Protein AF-A0A351Y397-F1 (afdb_monomer_lite)

Foldseek 3Di:
DKKWWWWWADDPPDIDTDTKIKDDPDPVVVVVVCVVLVTGTPDIGDDPDDLVVADFKWWWFDDPNDTMIMGDNDPDQLVVLLSVVLSPTHTPFMATPVDGDDPVVRVVSNVVSVVSSVVVVVVVVVVVVVVVVVVVVVVLVVLLVLLLVLLVVLVVLLVVLLVLLVPQDDPVLNVVLVVLNVVLVVCNPDSDLVSNLVSLVVNLVSSLVSLVSSLVVVDDQCQAPDPLFSHHPSLVVNVVVLLVSLVSNVSSVHDDDPVSVCCNVVNPVVSVVVRCCRSVVVVVVPDD

Sequence (288 aa):
MTFSVNGIKQEKNEKYAVDMLIGTDDQLLARKILEEKNIMILSLKEFSADKKTFGDIHFTITTNFQEIDIVTKYKDIQEACNFFMVLGFDIVTINSYTKPLSAKEIAAILTNAKAYVATKKTEVRKAIQEEENEERKVYQDVHLESAKKIIVRVFEKIEEVTKRSVGTVSLQDTKKLKSLSEELKKERMGTNFEKIRDTIQEIFKMIEKMNDDYYASIQNPDDTILPDSLVTKVDVDKELERLENIRILKSLGAKISIKNQDYAILGTPAIFWKFLQKDFLSKFIDLP

pLDDT: mean 83.41, std 7.92, range [47.03, 93.12]

Structure (mmCIF, N/CA/C/O backbone):
data_AF-A0A351Y397-F1
#
_entry.id   AF-A0A351Y397-F1
#
loop_
_atom_site.group_PDB
_atom_site.id
_atom_site.type_symbol
_atom_site.label_atom_id
_atom_site.label_alt_id
_atom_site.label_comp_id
_atom_site.label_asym_id
_atom_site.label_entity_id
_atom_site.label_seq_id
_atom_site.pdbx_PDB_ins_code
_atom_site.Cartn_x
_atom_site.Cartn_y
_atom_site.Cartn_z
_atom_site.occupancy
_atom_site.B_iso_or_equiv
_atom_site.auth_seq_id
_atom_site.auth_comp_id
_atom_site.auth_asym_id
_atom_site.auth_atom_id
_atom_site.pdbx_PDB_model_num
ATOM 1 N N . MET A 1 1 ? -33.426 -15.514 35.125 1.00 83.62 1 MET A N 1
ATOM 2 C CA . MET A 1 1 ? -32.259 -16.161 35.776 1.00 83.62 1 MET A CA 1
ATOM 3 C C . MET A 1 1 ? -31.130 -15.141 35.909 1.00 83.62 1 MET A C 1
ATOM 5 O O . MET A 1 1 ? -31.256 -14.036 35.389 1.00 83.62 1 MET A O 1
ATOM 9 N N . THR A 1 2 ? -30.052 -15.457 36.629 1.00 87.19 2 THR A N 1
ATOM 10 C CA . THR A 1 2 ? -28.883 -14.566 36.727 1.00 87.19 2 THR A CA 1
ATOM 11 C C . THR A 1 2 ? -27.630 -15.351 36.384 1.00 87.19 2 THR A C 1
ATOM 13 O O . THR A 1 2 ? -27.447 -16.458 36.884 1.00 87.19 2 THR A O 1
ATOM 16 N N . PHE A 1 3 ? -26.760 -14.787 35.551 1.00 88.81 3 PHE A N 1
ATOM 17 C CA . PHE A 1 3 ? -25.519 -15.437 35.138 1.00 88.81 3 PHE A CA 1
ATOM 18 C C . PHE A 1 3 ? -24.312 -14.603 35.551 1.00 88.81 3 PHE A C 1
ATOM 20 O O . PHE A 1 3 ? -24.270 -13.404 35.295 1.00 88.81 3 PHE A O 1
ATOM 27 N N . SER A 1 4 ? -23.319 -15.243 36.163 1.00 90.19 4 SER A N 1
ATOM 28 C CA . SER A 1 4 ? -22.002 -14.661 36.398 1.00 90.19 4 SER A CA 1
ATOM 29 C C . SER A 1 4 ? -21.157 -14.765 35.138 1.00 90.19 4 SER A C 1
ATOM 31 O O . SER A 1 4 ? -20.921 -15.859 34.613 1.00 90.19 4 SER A O 1
ATOM 33 N N . VAL A 1 5 ? -20.715 -13.602 34.672 1.00 89.50 5 VAL A N 1
ATOM 34 C CA . VAL A 1 5 ? -19.906 -13.394 33.480 1.00 89.50 5 VAL A CA 1
ATOM 35 C C . VAL A 1 5 ? -18.497 -13.022 33.913 1.00 89.50 5 VAL A C 1
ATOM 37 O O . VAL A 1 5 ? -18.305 -12.015 34.586 1.00 89.50 5 VAL A O 1
ATOM 40 N N . ASN A 1 6 ? -17.518 -13.796 33.455 1.00 88.62 6 ASN A N 1
ATOM 41 C CA . ASN A 1 6 ? -16.127 -13.364 33.390 1.00 88.62 6 ASN A CA 1
ATOM 42 C C . ASN A 1 6 ? -15.709 -13.320 31.924 1.00 88.62 6 ASN A C 1
ATOM 44 O O . ASN A 1 6 ? -15.842 -14.317 31.208 1.00 88.62 6 ASN A O 1
ATOM 48 N N . GLY A 1 7 ? -15.202 -12.180 31.475 1.00 87.88 7 GLY A N 1
ATOM 49 C CA . GLY A 1 7 ? -14.808 -11.969 30.091 1.00 87.88 7 GLY A CA 1
ATOM 50 C C . GLY A 1 7 ? -13.679 -10.965 29.944 1.00 87.88 7 GLY A C 1
ATOM 51 O O . GLY A 1 7 ? -13.269 -10.306 30.898 1.00 87.88 7 GLY A O 1
ATOM 52 N N . ILE A 1 8 ? -13.161 -10.861 28.728 1.00 87.62 8 ILE A N 1
ATOM 53 C CA . ILE A 1 8 ? -12.145 -9.876 28.366 1.00 87.62 8 ILE A CA 1
ATOM 54 C C . ILE A 1 8 ? -12.590 -9.187 27.085 1.00 87.62 8 ILE A C 1
ATOM 56 O O . ILE A 1 8 ? -12.930 -9.845 26.102 1.00 87.62 8 ILE A O 1
ATOM 60 N N . LYS A 1 9 ? -12.546 -7.857 27.081 1.00 85.81 9 LYS A N 1
ATOM 61 C CA . LYS A 1 9 ? -12.604 -7.066 25.853 1.00 85.81 9 LYS A CA 1
ATOM 62 C C . LYS A 1 9 ? -11.209 -6.537 25.562 1.00 85.81 9 LYS A C 1
ATOM 64 O O . LYS A 1 9 ? -10.603 -5.893 26.417 1.00 85.81 9 LYS A O 1
ATOM 69 N N . GLN A 1 10 ? -10.693 -6.822 24.373 1.00 80.06 10 GLN A N 1
ATOM 70 C CA . GLN A 1 10 ? -9.421 -6.275 23.917 1.00 80.06 10 GLN A CA 1
ATOM 71 C C . GLN A 1 10 ? -9.686 -5.254 22.816 1.00 80.06 10 GLN A C 1
ATOM 73 O O . GLN A 1 10 ? -10.238 -5.592 21.772 1.00 80.06 10 GLN A O 1
ATOM 78 N N . GLU A 1 11 ? -9.266 -4.013 23.044 1.00 71.81 11 GLU A N 1
ATOM 79 C CA . GLU A 1 11 ? -9.248 -2.971 22.020 1.00 71.81 11 GLU A CA 1
ATOM 80 C C . GLU A 1 11 ? -7.798 -2.533 21.805 1.00 71.81 11 GLU A C 1
ATOM 82 O O . GLU A 1 11 ? -7.221 -1.834 22.636 1.00 71.81 11 GLU A O 1
ATOM 87 N N . LYS A 1 12 ? -7.200 -2.990 20.694 1.00 67.50 12 LYS A N 1
ATOM 88 C CA . LYS A 1 12 ? -5.783 -2.796 20.328 1.00 67.50 12 LYS A CA 1
ATOM 89 C C . LYS A 1 12 ? -4.816 -3.081 21.497 1.00 67.50 12 LYS A C 1
ATOM 91 O O . LYS A 1 12 ? -4.470 -4.244 21.718 1.00 67.50 12 LYS A O 1
ATOM 96 N N . ASN A 1 13 ? -4.431 -2.038 22.242 1.00 62.88 13 ASN A N 1
ATOM 97 C CA . ASN A 1 13 ? -3.429 -2.062 23.314 1.00 62.88 13 ASN A CA 1
ATOM 98 C C . ASN A 1 13 ? -4.017 -2.092 24.733 1.00 62.88 13 ASN A C 1
ATOM 100 O O . ASN A 1 13 ? -3.274 -2.294 25.692 1.00 62.88 13 ASN A O 1
ATOM 104 N N . GLU A 1 14 ? -5.331 -1.928 24.892 1.00 72.94 14 GLU A N 1
ATOM 105 C CA . GLU A 1 14 ? -5.986 -1.979 26.198 1.00 72.94 14 GLU A CA 1
ATOM 106 C C . GLU A 1 14 ? -6.792 -3.269 26.362 1.00 72.94 14 GLU A C 1
ATOM 108 O O . GLU A 1 14 ? -7.519 -3.716 25.467 1.00 72.94 14 GLU A O 1
ATOM 113 N N . LYS A 1 15 ? -6.645 -3.882 27.539 1.00 81.94 15 LYS A N 1
ATOM 114 C CA . LYS A 1 15 ? -7.385 -5.074 27.947 1.00 81.94 15 LYS A CA 1
ATOM 115 C C . LYS A 1 15 ? -8.313 -4.703 29.089 1.00 81.94 15 LYS A C 1
ATOM 117 O O . LYS A 1 15 ? -7.858 -4.303 30.157 1.00 81.94 15 LYS A O 1
ATOM 122 N N . TYR A 1 16 ? -9.604 -4.887 28.865 1.00 84.06 16 TYR A N 1
ATOM 123 C CA . TYR A 1 16 ? -10.640 -4.662 29.856 1.00 84.06 16 TYR A CA 1
ATOM 124 C C . TYR A 1 16 ? -11.117 -6.010 30.389 1.00 84.06 16 TYR A C 1
ATOM 126 O O . TYR A 1 16 ? -11.688 -6.811 29.647 1.00 84.06 16 TYR A O 1
ATOM 134 N N . ALA A 1 17 ? -10.872 -6.267 31.672 1.00 86.31 17 ALA A N 1
ATOM 135 C CA . ALA A 1 17 ? -11.418 -7.429 32.360 1.00 86.31 17 ALA A CA 1
ATOM 136 C C . ALA A 1 17 ? -12.861 -7.134 32.782 1.00 86.31 17 ALA A C 1
ATOM 138 O O . ALA A 1 17 ? -13.117 -6.156 33.479 1.00 86.31 17 ALA A O 1
ATOM 139 N N . VAL A 1 18 ? -13.797 -7.972 32.351 1.00 87.75 18 VAL A N 1
ATOM 140 C CA . VAL A 1 18 ? -15.227 -7.839 32.633 1.00 87.75 18 VAL A CA 1
ATOM 141 C C . VAL A 1 18 ? -15.616 -8.902 33.653 1.00 87.75 18 VAL A C 1
ATOM 143 O O . VAL A 1 18 ? -15.539 -10.089 33.348 1.00 87.75 18 VAL A O 1
ATOM 146 N N . ASP A 1 19 ? -16.050 -8.479 34.839 1.00 89.19 19 ASP A N 1
ATOM 147 C CA . ASP A 1 19 ? -16.615 -9.352 35.876 1.00 89.19 19 ASP A CA 1
ATOM 148 C C . ASP A 1 19 ? -17.943 -8.750 36.361 1.00 89.19 19 ASP A C 1
ATOM 150 O O . ASP A 1 19 ? -17.978 -7.673 36.969 1.00 89.19 19 ASP A O 1
ATOM 154 N N . MET A 1 20 ? -19.054 -9.402 36.011 1.00 91.19 20 MET A N 1
ATOM 155 C CA . MET A 1 20 ? -20.405 -8.900 36.276 1.00 91.19 20 MET A CA 1
ATOM 156 C C . MET A 1 20 ? -21.445 -10.021 36.368 1.00 91.19 20 MET A C 1
ATOM 158 O O . MET A 1 20 ? -21.225 -11.135 35.893 1.00 91.19 20 MET A O 1
ATOM 162 N N . LEU A 1 21 ? -22.606 -9.716 36.943 1.00 90.62 21 LEU A N 1
ATOM 163 C CA . LEU A 1 21 ? -23.810 -10.530 36.803 1.00 90.62 21 LEU A CA 1
ATOM 164 C C . LEU A 1 21 ? -24.722 -9.929 35.747 1.00 90.62 21 LEU A C 1
ATOM 166 O O . LEU A 1 21 ? -24.936 -8.726 35.765 1.00 90.62 21 LEU A O 1
ATOM 170 N N . ILE A 1 22 ? -25.324 -10.763 34.906 1.00 89.81 22 ILE A N 1
ATOM 171 C CA . ILE A 1 22 ? -26.350 -10.350 33.947 1.00 89.81 22 ILE A CA 1
ATOM 172 C C . ILE A 1 22 ? -27.661 -11.091 34.234 1.00 89.81 22 ILE A C 1
ATOM 174 O O . ILE A 1 22 ? -27.699 -12.324 34.308 1.00 89.81 22 ILE A O 1
ATOM 178 N N . GLY A 1 23 ? -28.736 -10.339 34.451 1.00 87.88 23 GLY A N 1
ATOM 179 C CA . GLY A 1 23 ? -30.077 -10.865 34.689 1.00 87.88 23 GLY A CA 1
ATOM 180 C C . GLY A 1 23 ? -30.820 -11.071 33.375 1.00 87.88 23 GLY A C 1
ATOM 181 O O . GLY A 1 23 ? -31.294 -10.105 32.794 1.00 87.88 23 GLY A O 1
ATOM 182 N N . THR A 1 24 ? -30.935 -12.316 32.912 1.00 85.12 24 THR A N 1
ATOM 183 C CA . THR A 1 24 ? -31.623 -12.655 31.651 1.00 85.12 24 THR A CA 1
ATOM 184 C C . THR A 1 24 ? -32.454 -13.922 31.800 1.00 85.12 24 THR A C 1
ATOM 186 O O . THR A 1 24 ? -32.244 -14.711 32.728 1.00 85.12 24 THR A O 1
ATOM 189 N N . ASP A 1 25 ? -33.395 -14.130 30.885 1.00 80.81 25 ASP A N 1
ATOM 190 C CA . 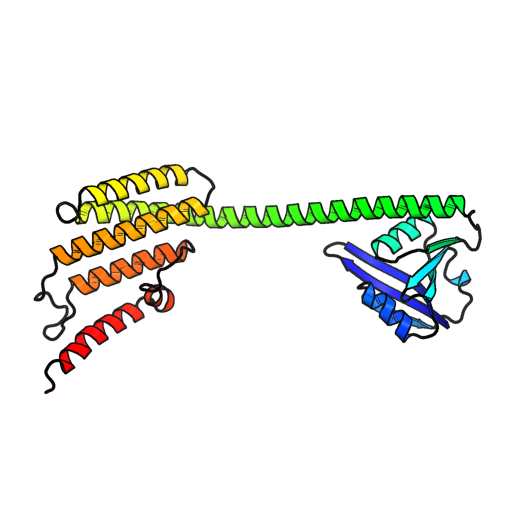ASP A 1 25 ? -34.258 -15.314 30.889 1.00 80.81 25 ASP A CA 1
ATOM 191 C C . ASP A 1 25 ? -33.527 -16.582 30.425 1.00 80.81 25 ASP A C 1
ATOM 193 O O . ASP A 1 25 ? -33.871 -17.673 30.870 1.00 80.81 25 ASP A O 1
ATOM 197 N N . ASP A 1 26 ? -32.488 -16.437 29.595 1.00 84.50 26 ASP A N 1
ATOM 198 C CA . ASP A 1 26 ? -31.732 -17.543 29.002 1.00 84.50 26 ASP A CA 1
ATOM 199 C C . ASP A 1 26 ? -30.236 -17.197 28.872 1.00 84.50 26 ASP A C 1
ATOM 201 O O . ASP A 1 26 ? -29.848 -16.082 28.511 1.00 84.50 26 ASP A O 1
ATOM 205 N N . GLN A 1 27 ? -29.386 -18.199 29.095 1.00 86.25 27 GLN A N 1
ATOM 206 C CA . GLN A 1 27 ? -27.947 -18.147 28.876 1.00 86.25 27 GLN A CA 1
ATOM 207 C C . GLN A 1 27 ? -27.587 -17.733 27.439 1.00 86.25 27 GLN A C 1
ATOM 209 O O . GLN A 1 27 ? -26.580 -17.048 27.234 1.00 86.25 27 GLN A O 1
ATOM 214 N N . LEU A 1 28 ? -28.384 -18.125 26.438 1.00 86.38 28 LEU A N 1
ATOM 215 C CA . LEU A 1 28 ? -28.159 -17.727 25.042 1.00 86.38 28 LEU A CA 1
ATOM 216 C C . LEU A 1 28 ? -28.279 -16.211 24.846 1.00 86.38 28 LEU A C 1
ATOM 218 O O . LEU A 1 28 ? -27.468 -15.620 24.130 1.00 86.38 28 LEU A O 1
ATOM 222 N N . LEU A 1 29 ? -29.235 -15.568 25.522 1.00 85.62 29 LEU A N 1
ATOM 223 C CA . LEU A 1 29 ? -29.403 -14.116 25.463 1.00 85.62 29 LEU A CA 1
ATOM 224 C C . LEU A 1 29 ? -28.192 -13.409 26.083 1.00 85.62 29 LEU A C 1
ATOM 226 O O . LEU A 1 29 ? -27.644 -12.485 25.483 1.00 85.62 29 LEU A O 1
ATOM 230 N N . ALA A 1 30 ? -27.724 -13.894 27.238 1.00 85.69 30 ALA A N 1
ATOM 231 C CA . ALA A 1 30 ? -26.523 -13.376 27.885 1.00 85.69 30 ALA A CA 1
ATOM 232 C C . ALA A 1 30 ? -25.287 -13.463 26.972 1.00 85.69 30 ALA A C 1
ATOM 234 O O . ALA A 1 30 ? -24.521 -12.505 26.890 1.00 85.69 30 ALA A O 1
ATOM 235 N N . ARG A 1 31 ? -25.109 -14.575 26.243 1.00 87.38 31 ARG A N 1
ATOM 236 C CA . ARG A 1 31 ? -24.012 -14.719 25.267 1.00 87.38 31 ARG A CA 1
ATOM 237 C C . ARG A 1 31 ? -24.122 -13.710 24.133 1.00 87.38 31 ARG A C 1
ATOM 239 O O . ARG A 1 31 ? -23.150 -13.014 23.857 1.00 87.38 31 ARG A O 1
ATOM 246 N N . LYS A 1 32 ? -25.309 -13.585 23.535 1.00 87.31 32 LYS A N 1
ATOM 247 C CA . LYS A 1 32 ? -25.547 -12.679 22.408 1.00 87.31 32 LYS A CA 1
ATOM 248 C C . LYS A 1 32 ? -25.222 -11.222 22.759 1.00 87.31 32 LYS A C 1
ATOM 250 O O . LYS A 1 32 ? -24.553 -10.549 21.986 1.00 87.31 32 LYS A O 1
ATOM 255 N N . ILE A 1 33 ? -25.622 -10.763 23.946 1.00 86.69 33 ILE A N 1
ATOM 256 C CA . ILE A 1 33 ? -25.334 -9.398 24.424 1.00 86.69 33 ILE A CA 1
ATOM 257 C C . ILE A 1 33 ? -23.826 -9.156 24.548 1.00 86.69 33 ILE A C 1
ATOM 259 O O . ILE A 1 33 ? -23.332 -8.094 24.180 1.00 86.69 33 ILE A O 1
ATOM 263 N N . LEU A 1 34 ? -23.078 -10.132 25.067 1.00 88.12 34 LEU A N 1
ATOM 264 C CA . LEU A 1 34 ? -21.627 -10.019 25.236 1.00 88.12 34 LEU A CA 1
ATOM 265 C C . LEU A 1 34 ? -20.898 -10.032 23.888 1.00 88.12 34 LEU A C 1
ATOM 267 O O . LEU A 1 34 ? -19.988 -9.230 23.674 1.00 88.12 34 LEU A O 1
ATOM 271 N N . GLU A 1 35 ? -21.331 -10.898 22.973 1.00 86.56 35 GLU A N 1
ATOM 272 C CA . GLU A 1 35 ? -20.795 -10.993 21.613 1.00 86.56 35 GLU A CA 1
ATOM 273 C C . GLU A 1 35 ? -21.050 -9.714 20.808 1.00 86.56 35 GLU A C 1
ATOM 275 O O . GLU A 1 35 ? -20.124 -9.200 20.185 1.00 86.56 35 GLU A O 1
ATOM 280 N N . GLU A 1 36 ? -22.250 -9.125 20.892 1.00 86.69 36 GLU A N 1
ATOM 281 C CA . GLU A 1 36 ? -22.578 -7.837 20.255 1.00 86.69 36 GLU A CA 1
ATOM 282 C C . GLU A 1 36 ? -21.654 -6.696 20.714 1.00 86.69 36 GLU A C 1
ATOM 284 O O . GLU A 1 36 ? -21.421 -5.736 19.977 1.00 86.69 36 GLU A O 1
ATOM 289 N N . LYS A 1 37 ? -21.098 -6.795 21.927 1.00 86.25 37 LYS A N 1
ATOM 290 C CA . LYS A 1 37 ? -20.145 -5.824 22.483 1.00 86.25 37 LYS A CA 1
ATOM 291 C C . LYS A 1 37 ? -18.680 -6.257 22.329 1.00 86.25 37 LYS A C 1
ATOM 293 O O . LYS A 1 37 ? -17.795 -5.608 22.891 1.00 86.25 37 LYS A O 1
ATOM 298 N N . ASN A 1 38 ? -18.408 -7.302 21.540 1.00 86.81 38 ASN A N 1
ATOM 299 C CA . ASN A 1 38 ? -17.082 -7.888 21.312 1.00 86.81 38 ASN A CA 1
ATOM 300 C C . ASN A 1 38 ? -16.365 -8.317 22.608 1.00 86.81 38 ASN A C 1
ATOM 302 O O . ASN A 1 38 ? -15.142 -8.211 22.717 1.00 86.81 38 ASN A O 1
ATOM 306 N N . ILE A 1 39 ? -17.112 -8.776 23.613 1.00 88.88 39 ILE A N 1
ATOM 307 C CA . ILE A 1 39 ? -16.550 -9.298 24.861 1.00 88.88 39 ILE A CA 1
ATOM 308 C C . ILE A 1 39 ? -16.318 -10.800 24.692 1.00 88.88 39 ILE A C 1
ATOM 310 O O . ILE A 1 39 ? -17.257 -11.571 24.504 1.00 88.88 39 ILE A O 1
ATOM 314 N N . MET A 1 40 ? -15.063 -11.233 24.806 1.00 86.75 40 MET A N 1
ATOM 315 C CA . MET A 1 40 ? -14.719 -12.651 24.814 1.00 86.75 40 MET A CA 1
ATOM 316 C C . MET A 1 40 ? -15.110 -13.264 26.160 1.00 86.75 40 MET A C 1
ATOM 318 O O . MET A 1 40 ? -14.613 -12.853 27.209 1.00 86.75 40 MET A O 1
ATOM 322 N N . ILE A 1 41 ? -15.995 -14.258 26.132 1.00 89.50 41 ILE A N 1
ATOM 323 C CA . ILE A 1 41 ? -16.510 -14.923 27.331 1.00 89.50 41 ILE A CA 1
ATOM 324 C C . ILE A 1 41 ? -15.505 -15.985 27.790 1.00 89.50 41 ILE A C 1
ATOM 326 O O . ILE A 1 41 ? -15.277 -16.966 27.088 1.00 89.50 41 ILE A O 1
ATOM 330 N N . LEU A 1 42 ? -14.937 -15.820 28.985 1.00 86.81 42 LEU A N 1
ATOM 331 C CA . LEU A 1 42 ? -14.073 -16.826 29.615 1.00 86.81 42 LEU A CA 1
ATOM 332 C C . LEU A 1 42 ? -14.882 -17.819 30.452 1.00 86.81 42 LEU A C 1
ATOM 334 O O . LEU A 1 42 ? -14.596 -19.013 30.472 1.00 86.81 42 LEU A O 1
ATOM 338 N N . SER A 1 43 ? -15.898 -17.327 31.159 1.00 89.56 43 SER A N 1
ATOM 339 C CA . SER A 1 43 ? -16.801 -18.151 31.959 1.00 89.56 43 SER A CA 1
ATOM 340 C C . SER A 1 43 ? -18.182 -17.515 32.012 1.00 89.56 43 SER A C 1
ATOM 342 O O . SER A 1 43 ? -18.311 -16.317 32.253 1.00 89.56 43 SER A O 1
ATOM 344 N N . LEU A 1 44 ? -19.209 -18.348 31.851 1.00 90.00 44 LEU A N 1
ATOM 345 C CA . LEU A 1 44 ? -20.612 -17.981 32.007 1.00 90.00 44 LEU A CA 1
ATOM 346 C C . LEU A 1 44 ? -21.299 -19.073 32.826 1.00 90.00 44 LEU A C 1
ATOM 348 O O . LEU A 1 44 ? -21.467 -20.189 32.333 1.00 90.00 44 LEU A O 1
ATOM 352 N N . LYS A 1 45 ? -21.638 -18.772 34.080 1.00 89.94 45 LYS A N 1
ATOM 353 C CA . LYS A 1 45 ? -22.227 -19.735 35.026 1.00 89.94 45 LYS A CA 1
ATOM 354 C C . LYS A 1 45 ? -23.498 -19.171 35.633 1.00 89.94 45 LYS A C 1
ATOM 356 O O . LYS A 1 45 ? -23.572 -17.972 35.878 1.00 89.94 45 LYS A O 1
ATOM 361 N N . GLU A 1 46 ? -24.476 -20.026 35.896 1.00 88.75 46 GLU A N 1
ATOM 362 C CA . GLU A 1 46 ? -25.666 -19.616 36.635 1.00 88.75 46 GLU A CA 1
ATOM 363 C C . GLU A 1 46 ? -25.288 -19.202 38.064 1.00 88.75 46 GLU A C 1
ATOM 365 O O . GLU A 1 46 ? -24.449 -19.830 38.714 1.00 88.75 46 GLU A O 1
ATOM 370 N N . PHE A 1 47 ? -25.875 -18.102 38.527 1.00 87.31 47 PHE A N 1
ATOM 371 C CA . PHE A 1 47 ? -25.658 -17.543 39.851 1.00 87.31 47 PHE A CA 1
ATOM 372 C C . PHE A 1 47 ? -26.950 -17.651 40.658 1.00 87.31 47 PHE A C 1
ATOM 374 O O . PHE A 1 47 ? -27.923 -16.946 40.394 1.00 87.31 47 PHE A O 1
ATOM 381 N N . SER A 1 48 ? -26.950 -18.559 41.633 1.00 84.88 48 SER A N 1
ATOM 382 C CA . SER A 1 48 ? -28.143 -18.928 42.408 1.00 84.88 48 SER A CA 1
ATOM 383 C C . SER A 1 48 ? -28.327 -18.121 43.699 1.00 84.88 48 SER A C 1
ATOM 385 O O . SER A 1 48 ? -29.378 -18.213 44.325 1.00 84.88 48 SER A O 1
ATOM 387 N N . ALA A 1 49 ? -27.313 -17.361 44.127 1.00 85.19 49 ALA A N 1
ATOM 388 C CA . ALA A 1 49 ? -27.392 -16.520 45.322 1.00 85.19 49 ALA A CA 1
ATOM 389 C C . ALA A 1 49 ? -28.061 -15.165 45.023 1.00 85.19 49 ALA A C 1
ATOM 391 O O . ALA A 1 49 ? -28.225 -14.778 43.865 1.00 85.19 49 ALA A O 1
ATOM 392 N N . ASP A 1 50 ? -28.437 -14.423 46.071 1.00 82.81 50 ASP A N 1
ATOM 393 C CA . ASP A 1 50 ? -28.988 -13.070 45.916 1.00 82.81 50 ASP A CA 1
ATOM 394 C C . ASP A 1 50 ? -27.963 -12.164 45.212 1.00 82.81 50 ASP A C 1
ATOM 396 O O . ASP A 1 50 ? -26.791 -12.125 45.592 1.00 82.81 50 ASP A O 1
ATOM 400 N N . LYS A 1 51 ? -28.401 -11.412 44.197 1.00 83.88 51 LYS A N 1
ATOM 401 C CA . LYS A 1 51 ? -27.574 -10.492 43.402 1.00 83.88 51 LYS A CA 1
ATOM 402 C C . LYS A 1 51 ? -26.770 -9.523 44.274 1.00 83.88 51 LYS A C 1
ATOM 404 O O . LYS A 1 51 ? -25.623 -9.218 43.952 1.00 83.88 51 LYS A O 1
ATOM 409 N N . LYS A 1 52 ? -27.333 -9.106 45.414 1.00 81.62 52 LYS A N 1
ATOM 410 C CA . LYS A 1 52 ? -26.678 -8.225 46.399 1.00 81.62 52 LYS A CA 1
ATOM 411 C C . LYS A 1 52 ? -25.411 -8.822 47.012 1.00 81.62 52 LYS A C 1
ATOM 413 O O . LYS A 1 52 ? -24.547 -8.086 47.474 1.00 81.62 52 LYS A O 1
ATOM 418 N N . THR A 1 53 ? -25.289 -10.150 47.021 1.00 84.69 53 THR A N 1
ATOM 419 C CA . THR A 1 53 ? -24.093 -10.839 47.532 1.00 84.69 53 THR A CA 1
ATOM 420 C C . THR A 1 53 ? -22.911 -10.758 46.571 1.00 84.69 53 THR A C 1
ATOM 422 O O . THR A 1 53 ? -21.773 -10.949 46.990 1.00 84.69 53 THR A O 1
ATOM 425 N N . PHE A 1 54 ? -23.158 -10.454 45.294 1.00 84.50 54 PHE A N 1
ATOM 426 C CA . PHE A 1 54 ? -22.104 -10.296 44.298 1.00 84.50 54 PHE A CA 1
ATOM 427 C C . PHE A 1 54 ? -21.532 -8.880 44.278 1.00 84.50 54 PHE A C 1
ATOM 429 O O . PHE A 1 54 ? -20.321 -8.717 44.138 1.00 84.50 54 PHE A O 1
ATOM 436 N N . GLY A 1 55 ? -22.384 -7.866 44.415 1.00 85.69 55 GLY A N 1
ATOM 437 C CA . GLY A 1 55 ? -21.977 -6.470 44.353 1.00 85.69 55 GLY A CA 1
ATOM 438 C C . GLY A 1 55 ? -23.096 -5.507 44.734 1.00 85.69 55 GLY A C 1
ATOM 439 O O . GLY A 1 55 ? -24.276 -5.851 44.697 1.00 85.69 55 GLY A O 1
ATOM 440 N N . ASP A 1 56 ? -22.703 -4.297 45.125 1.00 86.50 56 ASP A N 1
ATOM 441 C CA . ASP A 1 56 ? -23.625 -3.259 45.598 1.00 86.50 56 ASP A CA 1
ATOM 442 C C . ASP A 1 56 ? -24.202 -2.409 44.456 1.00 86.50 56 ASP A C 1
ATOM 444 O O . ASP A 1 56 ? -25.322 -1.910 44.552 1.00 86.50 56 ASP A O 1
ATOM 448 N N . ILE A 1 57 ? -23.454 -2.265 43.360 1.00 89.06 57 ILE A N 1
ATOM 449 C CA . ILE A 1 57 ? -23.822 -1.410 42.232 1.00 89.06 57 ILE A CA 1
ATOM 450 C C . ILE A 1 57 ? -24.539 -2.241 41.173 1.00 89.06 57 ILE A C 1
ATOM 452 O O . ILE A 1 57 ? -24.015 -3.257 40.708 1.00 89.06 57 ILE A O 1
ATOM 456 N N . HIS A 1 58 ? -25.710 -1.771 40.758 1.00 89.38 58 HIS A N 1
ATOM 457 C CA . HIS A 1 58 ? -26.493 -2.350 39.676 1.00 89.38 58 HIS A CA 1
ATOM 458 C C . HIS A 1 58 ? -26.877 -1.285 38.651 1.00 89.38 58 HIS A C 1
ATOM 460 O O . HIS A 1 58 ? -27.014 -0.103 38.971 1.00 89.38 58 HIS A O 1
ATOM 466 N N . PHE A 1 59 ? -27.031 -1.694 37.400 1.00 89.88 59 PHE A N 1
ATOM 467 C CA . PHE A 1 59 ? -27.440 -0.820 36.317 1.00 89.88 59 PHE A CA 1
ATOM 468 C C . PHE A 1 59 ? -28.308 -1.558 35.314 1.00 89.88 59 PHE A C 1
ATOM 470 O O . PHE A 1 59 ? -28.140 -2.749 35.070 1.00 89.88 59 PHE A O 1
ATOM 477 N N . THR A 1 60 ? -29.227 -0.816 34.710 1.00 88.56 60 THR A N 1
ATOM 478 C CA . THR A 1 60 ? -30.098 -1.336 33.661 1.00 88.56 60 THR A CA 1
ATOM 479 C C . THR A 1 60 ? -29.555 -0.918 32.306 1.00 88.56 60 THR A C 1
ATOM 481 O O . THR A 1 60 ? -29.277 0.264 32.082 1.00 88.56 60 THR A O 1
ATOM 484 N N . ILE A 1 61 ? -29.417 -1.878 31.398 1.00 87.88 61 ILE A N 1
ATOM 485 C CA . ILE A 1 61 ? -29.118 -1.629 29.987 1.00 87.88 61 ILE A CA 1
ATOM 486 C C . ILE A 1 61 ? -30.361 -1.894 29.143 1.00 87.88 61 ILE A C 1
ATOM 488 O O . ILE A 1 61 ? -31.174 -2.753 29.486 1.00 87.88 61 ILE A O 1
ATOM 492 N N . THR A 1 62 ? -30.489 -1.201 28.014 1.00 80.94 62 THR A N 1
ATOM 493 C CA . THR A 1 62 ? -31.489 -1.558 27.001 1.00 80.94 62 THR A CA 1
ATOM 494 C C . THR A 1 62 ? -30.822 -2.338 25.882 1.00 80.94 62 THR A C 1
ATOM 496 O O . THR A 1 62 ? -29.856 -1.881 25.273 1.00 80.94 62 THR A O 1
ATOM 499 N N . THR A 1 63 ? -31.335 -3.524 25.572 1.00 74.25 63 THR A N 1
ATOM 500 C CA . THR A 1 63 ? -30.911 -4.297 24.397 1.00 74.25 63 THR A CA 1
ATOM 501 C C . THR A 1 63 ? -32.125 -4.996 23.802 1.00 74.25 63 THR A C 1
ATOM 503 O O . THR A 1 63 ? -32.896 -5.614 24.527 1.00 74.25 63 THR A O 1
ATOM 506 N N . ASN A 1 64 ? -32.333 -4.873 22.487 1.00 69.94 64 ASN A N 1
ATOM 507 C CA . ASN A 1 64 ? -33.477 -5.469 21.778 1.00 69.94 64 ASN A CA 1
ATOM 508 C C . ASN A 1 64 ? -34.844 -5.173 22.434 1.00 69.94 64 ASN A C 1
ATOM 510 O O . ASN A 1 64 ? -35.693 -6.054 22.528 1.00 69.94 64 ASN A O 1
ATOM 514 N N . PHE A 1 65 ? -35.047 -3.927 22.883 1.00 71.31 65 PHE A N 1
ATOM 515 C CA . PHE A 1 65 ? -36.262 -3.460 23.577 1.00 71.31 65 PHE A CA 1
ATOM 516 C C . PHE A 1 65 ? -36.543 -4.127 24.936 1.00 71.31 65 PHE A C 1
ATOM 518 O O . PHE A 1 65 ? -37.635 -3.972 25.475 1.00 71.31 65 PHE A O 1
ATOM 525 N N . GLN A 1 66 ? -35.566 -4.833 25.508 1.00 79.88 66 GLN A N 1
ATOM 526 C CA . GLN A 1 66 ? -35.629 -5.382 26.859 1.00 79.88 66 GLN A CA 1
ATOM 527 C C . GLN A 1 66 ? -34.694 -4.618 27.796 1.00 79.88 66 GLN A C 1
ATOM 529 O O . GLN A 1 66 ? -33.583 -4.235 27.418 1.00 79.88 66 GLN A O 1
ATOM 534 N N . GLU A 1 67 ? -35.164 -4.408 29.023 1.00 84.50 67 GLU A N 1
ATOM 535 C CA . GLU A 1 67 ? -34.370 -3.875 30.124 1.00 84.50 67 GLU A CA 1
ATOM 536 C C . GLU A 1 67 ? -33.700 -5.027 30.864 1.00 84.50 67 GLU A C 1
ATOM 538 O O . GLU A 1 67 ? -34.359 -5.943 31.358 1.00 84.50 67 GLU A O 1
ATOM 543 N N . ILE A 1 68 ? -32.373 -4.991 30.905 1.00 87.12 68 ILE A N 1
ATOM 544 C CA . ILE A 1 68 ? -31.550 -6.051 31.476 1.00 87.12 68 ILE A CA 1
ATOM 545 C C . ILE A 1 68 ? -30.764 -5.465 32.633 1.00 87.12 68 ILE A C 1
ATOM 547 O O . ILE A 1 68 ? -30.036 -4.486 32.477 1.00 87.12 68 ILE A O 1
ATOM 551 N N . ASP A 1 69 ? -30.917 -6.091 33.792 1.00 89.50 69 ASP A N 1
ATOM 552 C CA . ASP A 1 69 ? -30.237 -5.703 35.020 1.00 89.50 69 ASP A CA 1
ATOM 553 C C . ASP A 1 69 ? -28.850 -6.348 35.085 1.00 89.50 69 ASP A C 1
ATOM 555 O O . ASP A 1 69 ? -28.705 -7.568 34.940 1.00 89.50 69 ASP A O 1
ATOM 559 N N . ILE A 1 70 ? -27.831 -5.526 35.311 1.00 89.25 70 ILE A N 1
ATOM 560 C CA . ILE A 1 70 ? -26.439 -5.934 35.453 1.00 89.25 70 ILE A CA 1
ATOM 561 C C . ILE A 1 70 ? -25.926 -5.489 36.815 1.00 89.25 70 ILE A C 1
ATOM 563 O O . ILE A 1 70 ? -26.105 -4.342 37.211 1.00 89.25 70 ILE A O 1
ATOM 567 N N . VAL A 1 71 ? -25.232 -6.382 37.519 1.00 89.94 71 VAL A N 1
ATOM 568 C CA . VAL A 1 71 ? -24.625 -6.094 38.827 1.00 89.94 71 VAL A CA 1
ATOM 569 C C . VAL A 1 71 ? -23.116 -6.229 38.738 1.00 89.94 71 VAL A C 1
ATOM 571 O O . VAL A 1 71 ? -22.597 -7.145 38.100 1.00 89.94 71 VAL A O 1
ATOM 574 N N . THR A 1 72 ? -22.394 -5.325 39.390 1.00 89.56 72 THR A N 1
ATOM 575 C CA . THR A 1 72 ? -20.935 -5.267 39.322 1.00 89.56 72 THR A CA 1
ATOM 576 C C . THR A 1 72 ? -20.275 -5.158 40.696 1.00 89.56 72 THR A C 1
ATOM 578 O O . THR A 1 72 ? -20.892 -4.737 41.672 1.00 89.56 72 THR A O 1
ATOM 581 N N . LYS A 1 73 ? -18.995 -5.541 40.760 1.00 88.62 73 LYS A N 1
ATOM 582 C CA . LYS A 1 73 ? -18.141 -5.496 41.958 1.00 88.62 73 LYS A CA 1
ATOM 583 C C . LYS A 1 73 ? -17.446 -4.149 42.182 1.00 88.62 73 LYS A C 1
ATOM 585 O O . LYS A 1 73 ? -16.694 -4.016 43.148 1.00 88.62 73 LYS A O 1
ATOM 590 N N . TYR A 1 74 ? -17.648 -3.169 41.299 1.00 85.88 74 TYR A N 1
ATOM 591 C CA . TYR A 1 74 ? -17.114 -1.823 41.509 1.00 85.88 74 TYR A CA 1
ATOM 592 C C . TYR A 1 74 ? -17.637 -1.221 42.819 1.00 85.88 74 TYR A C 1
ATOM 594 O O . TYR A 1 74 ? -18.747 -1.513 43.262 1.00 85.88 74 TYR A O 1
ATOM 602 N N . LYS A 1 75 ? -16.804 -0.384 43.444 1.00 84.69 75 LYS A N 1
ATOM 603 C CA . LYS A 1 75 ? -17.148 0.350 44.672 1.00 84.69 75 LYS A CA 1
ATOM 604 C C . LYS A 1 75 ? -17.671 1.754 44.382 1.00 84.69 75 LYS A C 1
ATOM 606 O O . LYS A 1 75 ? -18.435 2.288 45.178 1.00 84.69 75 LYS A O 1
ATOM 611 N N . ASP A 1 76 ? -17.249 2.334 43.261 1.00 86.19 76 ASP A N 1
ATOM 612 C CA . ASP A 1 76 ? -17.629 3.670 42.822 1.00 86.19 76 ASP A CA 1
ATOM 613 C C . ASP A 1 76 ? -18.602 3.590 41.632 1.00 86.19 76 ASP A C 1
ATOM 615 O O . ASP A 1 76 ? -18.362 2.886 40.646 1.00 86.19 76 ASP A O 1
ATOM 619 N N . ILE A 1 77 ? -19.726 4.305 41.746 1.00 86.94 77 ILE A N 1
ATOM 620 C CA . ILE A 1 77 ? -20.806 4.330 40.748 1.00 86.94 77 ILE A CA 1
ATOM 621 C C . ILE A 1 77 ? -20.370 5.043 39.464 1.00 86.94 77 ILE A C 1
ATOM 623 O O . ILE A 1 77 ? -20.724 4.604 38.367 1.00 86.94 77 ILE A O 1
ATOM 627 N N . GLN A 1 78 ? -19.585 6.114 39.569 1.00 85.06 78 GLN A N 1
ATOM 628 C CA . GLN A 1 78 ? -19.075 6.842 38.413 1.00 85.06 78 GLN A CA 1
ATOM 629 C C . GLN A 1 78 ? -18.051 5.998 37.649 1.00 85.06 78 GLN A C 1
ATOM 631 O O . GLN A 1 78 ? -18.125 5.927 36.422 1.00 85.06 78 GLN A O 1
ATOM 636 N N . GLU A 1 79 ? -17.133 5.328 38.351 1.00 84.94 79 GLU A N 1
ATOM 637 C CA . GLU A 1 79 ? -16.155 4.430 37.719 1.00 84.94 79 GLU A CA 1
ATOM 638 C C . GLU A 1 79 ? -16.845 3.274 36.991 1.00 84.94 79 GLU A C 1
ATOM 640 O O . GLU A 1 79 ? -16.525 3.001 35.832 1.00 84.94 79 GLU A O 1
ATOM 645 N N . ALA A 1 80 ? -17.841 2.651 37.631 1.00 86.25 80 ALA A N 1
ATOM 646 C CA . ALA A 1 80 ? -18.647 1.602 37.016 1.00 86.25 80 ALA A CA 1
ATOM 647 C C . ALA A 1 80 ? -19.339 2.106 35.740 1.00 86.25 80 ALA A C 1
ATOM 649 O O . ALA A 1 80 ? -19.223 1.492 34.679 1.00 86.25 80 ALA A O 1
ATOM 650 N N . CYS A 1 81 ? -20.013 3.258 35.818 1.00 86.56 81 CYS A N 1
ATOM 651 C CA . CYS A 1 81 ? -20.708 3.844 34.676 1.00 86.56 81 CYS A CA 1
ATOM 652 C C . CYS A 1 81 ? -19.748 4.145 33.516 1.00 86.56 81 CYS A C 1
ATOM 654 O O . CYS A 1 81 ? -20.040 3.808 32.367 1.00 86.56 81 CYS A O 1
ATOM 656 N N . ASN A 1 82 ? -18.589 4.743 33.810 1.00 86.25 82 ASN A N 1
ATOM 657 C CA . ASN A 1 82 ? -17.571 5.052 32.809 1.00 86.25 82 ASN A CA 1
ATOM 658 C C . ASN A 1 82 ? -17.066 3.772 32.132 1.00 86.25 82 ASN A C 1
ATOM 660 O O . ASN A 1 82 ? -17.013 3.706 30.905 1.00 86.25 82 ASN A O 1
ATOM 664 N N . PHE A 1 83 ? -16.744 2.744 32.919 1.00 86.25 83 PHE A N 1
ATOM 665 C CA . PHE A 1 83 ? -16.231 1.474 32.416 1.00 86.25 83 PHE A CA 1
ATOM 666 C C . PHE A 1 83 ? -17.223 0.786 31.470 1.00 86.25 83 PHE A C 1
ATOM 668 O O . PHE A 1 83 ? -16.879 0.478 30.328 1.00 86.25 83 PHE A O 1
ATOM 675 N N . PHE A 1 84 ? -18.475 0.602 31.893 1.00 87.19 84 PHE A N 1
ATOM 676 C CA . PHE A 1 84 ? -19.470 -0.094 31.074 1.00 87.19 84 PHE A CA 1
ATOM 677 C C . PHE A 1 84 ? -19.892 0.710 29.834 1.00 87.19 84 PHE A C 1
ATOM 679 O O . PHE A 1 84 ? -20.094 0.119 28.771 1.00 87.19 84 PHE A O 1
ATOM 686 N N . MET A 1 85 ? -19.928 2.046 29.897 1.00 85.81 85 MET A N 1
ATOM 687 C CA . MET A 1 85 ? -20.153 2.849 28.689 1.00 85.81 85 MET A CA 1
ATOM 688 C C . MET A 1 85 ? -18.964 2.801 27.712 1.00 85.81 85 MET A C 1
ATOM 690 O O . MET A 1 85 ? -19.186 2.779 26.500 1.00 85.81 85 MET A O 1
ATOM 694 N N . VAL A 1 86 ? -17.714 2.730 28.195 1.00 84.69 86 VAL A N 1
ATOM 695 C CA . VAL A 1 86 ? -16.525 2.512 27.340 1.00 84.69 86 VAL A CA 1
ATOM 696 C C . VAL A 1 86 ? -16.578 1.136 26.671 1.00 84.69 86 VAL A C 1
ATOM 698 O O . VAL A 1 86 ? -16.291 1.017 25.480 1.00 84.69 86 VAL A O 1
ATOM 701 N N . LEU A 1 87 ? -17.040 0.106 27.385 1.00 83.62 87 LEU A N 1
ATOM 702 C CA . LEU A 1 87 ? -17.284 -1.217 26.804 1.00 83.62 87 LEU A CA 1
ATOM 703 C C . LEU A 1 87 ? -18.387 -1.216 25.732 1.00 83.62 87 LEU A C 1
ATOM 705 O O . LEU A 1 87 ? -18.446 -2.150 24.929 1.00 83.62 87 LEU A O 1
ATOM 709 N N . GLY A 1 88 ? -19.198 -0.159 25.660 1.00 82.88 88 GLY A N 1
ATOM 710 C CA . GLY A 1 88 ? -20.235 0.031 24.650 1.00 82.88 88 GLY A CA 1
ATOM 711 C C . GLY A 1 88 ? -21.637 -0.350 25.118 1.00 82.88 88 GLY A C 1
ATOM 712 O O . GLY A 1 88 ? -22.504 -0.557 24.270 1.00 82.88 88 GLY A O 1
ATOM 713 N N . PHE A 1 89 ? -21.871 -0.473 26.428 1.00 86.00 89 PHE A N 1
ATOM 714 C CA . PHE A 1 89 ? -23.211 -0.679 26.975 1.00 86.00 89 PHE A CA 1
ATOM 715 C C . PHE A 1 89 ? -24.007 0.627 27.023 1.00 86.00 89 PHE A C 1
ATOM 717 O O . PHE A 1 89 ? -23.513 1.663 27.471 1.00 86.00 89 PHE A O 1
ATOM 724 N N . ASP A 1 90 ? -25.270 0.544 26.613 1.00 85.06 90 ASP A N 1
ATOM 725 C CA . ASP A 1 90 ? -26.220 1.650 26.653 1.00 85.06 90 ASP A CA 1
ATOM 726 C C . ASP A 1 90 ? -26.949 1.642 28.002 1.00 85.06 90 ASP A C 1
ATOM 728 O O . ASP A 1 90 ? -27.989 1.005 28.175 1.00 85.06 90 ASP A O 1
ATOM 732 N N . ILE A 1 91 ? -26.342 2.305 28.989 1.00 85.69 91 ILE A N 1
ATOM 733 C CA . ILE A 1 91 ? -26.842 2.356 30.368 1.00 85.69 91 ILE A CA 1
ATOM 734 C C . ILE A 1 91 ? -28.019 3.337 30.469 1.00 85.69 91 ILE A C 1
ATOM 736 O O . ILE A 1 91 ? -27.875 4.521 30.151 1.00 85.69 91 ILE A O 1
ATOM 740 N N . VAL A 1 92 ? -29.163 2.851 30.959 1.00 84.88 92 VAL A N 1
ATOM 741 C CA . VAL A 1 92 ? -30.385 3.637 31.211 1.00 84.88 92 VAL A CA 1
ATOM 742 C C . VAL A 1 92 ? -30.391 4.204 32.623 1.00 84.88 92 VAL A C 1
ATOM 744 O O . VAL A 1 92 ? -30.639 5.392 32.819 1.00 84.88 92 VAL A O 1
ATOM 747 N N . THR A 1 93 ? -30.097 3.364 33.613 1.00 87.69 93 THR A N 1
ATOM 748 C CA . THR A 1 93 ? -30.048 3.733 35.031 1.00 87.69 93 THR A CA 1
ATOM 749 C C . THR A 1 93 ? -28.881 3.030 35.705 1.00 87.69 93 THR A C 1
ATOM 751 O O . THR A 1 93 ? -28.517 1.923 35.317 1.00 87.69 93 THR A O 1
ATOM 754 N N . ILE A 1 94 ? -28.296 3.663 36.719 1.00 88.12 94 ILE A N 1
ATOM 755 C CA . ILE A 1 94 ? -27.278 3.062 37.582 1.00 88.12 94 ILE A CA 1
ATOM 756 C C . ILE A 1 94 ? -27.550 3.469 39.026 1.00 88.12 94 ILE A C 1
ATOM 758 O O . ILE A 1 94 ? -27.859 4.633 39.288 1.00 88.12 94 ILE A O 1
ATOM 762 N N . ASN A 1 95 ? -27.484 2.518 39.955 1.00 88.38 95 ASN A N 1
ATOM 763 C CA . ASN A 1 95 ? -27.759 2.770 41.362 1.00 88.38 95 ASN A CA 1
ATOM 764 C C . ASN A 1 95 ? -27.028 1.789 42.299 1.00 88.38 95 ASN A C 1
ATOM 766 O O . ASN A 1 95 ? -26.436 0.804 41.858 1.00 88.38 95 ASN A O 1
ATOM 770 N N . SER A 1 96 ? -27.074 2.065 43.603 1.00 86.94 96 SER A N 1
ATOM 771 C CA . SER A 1 96 ? -26.538 1.210 44.670 1.00 86.94 96 SER A CA 1
ATOM 772 C C . SER A 1 96 ? -27.668 0.634 45.527 1.00 86.94 96 SER A C 1
ATOM 774 O O . SER A 1 96 ? -28.676 1.299 45.779 1.00 86.94 96 SER A O 1
ATOM 776 N N . TYR A 1 97 ? -27.510 -0.613 45.980 1.00 81.50 97 TYR A N 1
ATOM 777 C CA . TYR A 1 97 ? -28.457 -1.262 46.889 1.00 81.50 97 TYR A CA 1
ATOM 778 C C . TYR A 1 97 ? -28.380 -0.710 48.317 1.00 81.50 97 TYR A C 1
ATOM 780 O O . TYR A 1 97 ? -29.401 -0.661 49.004 1.00 81.50 97 TYR A O 1
ATOM 788 N N . THR A 1 98 ? -27.190 -0.321 48.778 1.00 79.38 98 THR A N 1
ATOM 789 C CA . THR A 1 98 ? -26.970 0.190 50.139 1.00 79.38 98 THR A CA 1
ATOM 790 C C . THR A 1 98 ? -27.194 1.693 50.264 1.00 79.38 98 THR A C 1
ATOM 792 O O . THR A 1 98 ? -27.653 2.152 51.311 1.00 79.38 98 THR A O 1
ATOM 795 N N . LYS A 1 99 ? -26.894 2.468 49.215 1.00 82.62 99 LYS A N 1
ATOM 796 C CA . LYS A 1 99 ? -27.064 3.927 49.179 1.00 82.62 99 LYS A CA 1
ATOM 797 C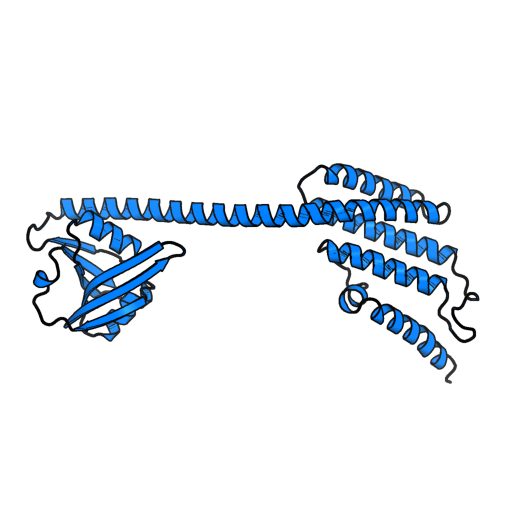 C . LYS A 1 99 ? -27.718 4.358 47.864 1.00 82.62 99 LYS A C 1
ATOM 799 O O . LYS A 1 99 ? -27.020 4.821 46.961 1.00 82.62 99 LYS A O 1
ATOM 804 N N . PRO A 1 100 ? -29.047 4.211 47.744 1.00 83.38 100 PRO A N 1
ATOM 805 C CA . PRO A 1 100 ? -29.750 4.598 46.535 1.00 83.38 100 PRO A CA 1
ATOM 806 C C . PRO A 1 100 ? -29.660 6.111 46.308 1.00 83.38 100 PRO A C 1
ATOM 808 O O . PRO A 1 100 ? -29.951 6.909 47.200 1.00 83.38 100 PRO A O 1
ATOM 811 N N . LEU A 1 101 ? -29.263 6.490 45.099 1.00 85.19 101 LEU A N 1
ATOM 812 C CA . LEU A 1 101 ? -29.159 7.870 44.638 1.00 85.19 101 LEU A CA 1
ATOM 813 C C . LEU A 1 101 ? -30.507 8.394 44.136 1.00 85.19 101 LEU A C 1
ATOM 815 O O . LEU A 1 101 ? -31.375 7.639 43.684 1.00 85.19 101 LEU A O 1
ATOM 819 N N . SER A 1 102 ? -30.666 9.715 44.170 1.00 83.69 102 SER A N 1
ATOM 820 C CA . SER A 1 102 ? -31.815 10.402 43.585 1.00 83.69 102 SER A CA 1
ATOM 821 C C . SER A 1 102 ? -31.735 10.443 42.054 1.00 83.69 102 SER A C 1
ATOM 823 O O . SER A 1 102 ? -30.658 10.433 41.459 1.00 83.69 102 SER A O 1
ATOM 825 N N . ALA A 1 103 ? -32.884 10.586 41.385 1.00 83.25 103 ALA A N 1
ATOM 826 C CA . ALA A 1 103 ? -32.942 10.662 39.921 1.00 83.25 103 ALA A CA 1
ATOM 827 C C . ALA A 1 103 ? -32.076 11.795 39.324 1.00 83.25 103 ALA A C 1
ATOM 829 O O . ALA A 1 103 ? -31.543 11.653 38.223 1.00 83.25 103 ALA A O 1
ATOM 830 N N . LYS A 1 104 ? -31.897 12.909 40.054 1.00 81.50 104 LYS A N 1
ATOM 831 C CA . LYS A 1 104 ? -31.029 14.020 39.628 1.00 81.50 104 LYS A CA 1
ATOM 832 C C . LYS A 1 104 ? -29.547 13.642 39.654 1.00 81.50 104 LYS A C 1
ATOM 834 O O . LYS A 1 104 ? -28.818 14.006 38.736 1.00 81.50 104 LYS A O 1
ATOM 839 N N . GLU A 1 105 ? -29.112 12.909 40.674 1.00 82.31 105 GLU A N 1
ATOM 840 C CA . GLU A 1 105 ? -27.722 12.456 40.805 1.00 82.31 105 GLU A CA 1
ATOM 841 C C . GLU A 1 105 ? -27.386 11.402 39.744 1.00 82.31 105 GLU A C 1
ATOM 843 O O . GLU A 1 105 ? -26.346 11.495 39.095 1.00 82.31 105 GLU A O 1
ATOM 848 N N . ILE A 1 106 ? -28.308 10.470 39.480 1.00 84.19 106 ILE A N 1
ATOM 849 C CA . ILE A 1 106 ? -28.154 9.460 38.420 1.00 84.19 106 ILE A CA 1
ATOM 850 C C . ILE A 1 106 ? -28.006 10.135 37.047 1.00 84.19 106 ILE A C 1
ATOM 852 O O . ILE A 1 106 ? -27.110 9.791 36.274 1.00 84.19 106 ILE A O 1
ATOM 856 N N . ALA A 1 107 ? -28.833 11.142 36.747 1.00 83.38 107 ALA A N 1
ATOM 857 C CA . ALA A 1 107 ? -28.745 11.883 35.488 1.00 83.38 107 ALA A CA 1
ATOM 858 C C . ALA A 1 107 ? -27.405 12.630 35.329 1.00 83.38 107 ALA A C 1
ATOM 860 O O . ALA A 1 107 ? -26.849 12.674 34.226 1.00 83.38 107 ALA A O 1
ATOM 861 N N . ALA A 1 108 ? -26.859 13.185 36.417 1.00 84.00 108 ALA A N 1
ATOM 862 C CA . ALA A 1 108 ? -25.552 13.840 36.405 1.00 84.00 108 ALA A CA 1
ATOM 863 C C . ALA A 1 108 ? -24.416 12.844 36.106 1.00 84.00 108 ALA A C 1
ATOM 865 O O . ALA A 1 108 ? -23.576 13.115 35.247 1.00 84.00 108 ALA A O 1
ATOM 866 N N . ILE A 1 109 ? -24.440 11.663 36.735 1.00 85.44 109 ILE A N 1
ATOM 867 C CA . ILE A 1 109 ? -23.450 10.592 36.521 1.00 85.44 109 ILE A CA 1
ATOM 868 C C . ILE A 1 109 ? -23.448 10.123 35.063 1.00 85.44 109 ILE A C 1
ATOM 870 O O . ILE A 1 109 ? -22.389 10.059 34.433 1.00 85.44 109 ILE A O 1
ATOM 874 N N . LEU A 1 110 ? -24.633 9.866 34.497 1.00 85.25 110 LEU A N 1
ATOM 875 C CA . LEU A 1 110 ? -24.780 9.453 33.097 1.00 85.25 110 LEU A CA 1
ATOM 876 C C . LEU A 1 110 ? -24.285 10.534 32.126 1.00 85.25 110 LEU A C 1
ATOM 878 O O . LEU A 1 110 ? -23.696 10.216 31.093 1.00 85.25 110 LEU A O 1
ATOM 882 N N . THR A 1 111 ? -24.504 11.812 32.445 1.00 84.94 111 THR A N 1
ATOM 883 C CA . THR A 1 111 ? -24.037 12.935 31.617 1.00 84.94 111 THR A CA 1
ATOM 884 C C . THR A 1 111 ? -22.511 13.034 31.631 1.00 84.94 111 THR A C 1
ATOM 886 O O . THR A 1 111 ? -21.892 13.131 30.570 1.00 84.94 111 THR A O 1
ATOM 889 N N . ASN A 1 112 ? -21.896 12.923 32.811 1.00 84.62 112 ASN A N 1
ATOM 890 C CA . ASN A 1 112 ? -20.440 12.922 32.963 1.00 84.62 112 ASN A CA 1
ATOM 891 C C . ASN A 1 112 ? -19.794 11.721 32.260 1.00 84.62 112 ASN A C 1
ATOM 893 O O . ASN A 1 112 ? -18.790 11.879 31.565 1.00 84.62 112 ASN A O 1
ATOM 897 N N . ALA A 1 113 ? -20.401 10.536 32.371 1.00 82.00 113 ALA A N 1
ATOM 898 C CA . ALA A 1 113 ? -19.906 9.329 31.719 1.00 82.00 113 ALA A CA 1
ATOM 899 C C . ALA A 1 113 ? -19.961 9.435 30.186 1.00 82.00 113 ALA A C 1
ATOM 901 O O . ALA A 1 113 ? -18.996 9.090 29.504 1.00 82.00 113 ALA A O 1
ATOM 902 N N . LYS A 1 114 ? -21.039 10.004 29.627 1.00 84.56 114 LYS A N 1
ATOM 903 C CA . LYS A 1 114 ? -21.134 10.278 28.182 1.00 84.56 114 LYS A CA 1
ATOM 904 C C . LYS A 1 114 ? -20.049 11.245 27.701 1.00 84.56 114 LYS A C 1
ATOM 906 O O . LYS A 1 114 ? -19.464 11.013 26.642 1.00 84.56 114 LYS A O 1
ATOM 911 N N . ALA A 1 115 ? -19.756 12.295 28.472 1.00 82.81 115 ALA A N 1
ATOM 912 C CA . ALA A 1 115 ? -18.682 13.235 28.152 1.00 82.81 115 ALA A CA 1
ATOM 913 C C . ALA A 1 115 ? -17.299 12.556 28.185 1.00 82.81 115 ALA A C 1
ATOM 915 O O . ALA A 1 115 ? -16.523 12.710 27.243 1.00 82.81 115 ALA A O 1
ATOM 916 N N . TYR A 1 116 ? -17.031 11.738 29.208 1.00 81.00 116 TYR A N 1
ATOM 917 C CA . TYR A 1 116 ? -15.788 10.970 29.337 1.00 81.00 116 TYR A CA 1
ATOM 918 C C . TYR A 1 116 ? -15.581 9.978 28.180 1.00 81.00 116 TYR A C 1
ATOM 920 O O . TYR A 1 116 ? -14.498 9.874 27.611 1.00 81.00 116 TYR A O 1
ATOM 928 N N . VAL A 1 117 ? -16.633 9.271 27.764 1.00 80.00 117 VAL A N 1
ATOM 929 C CA . VAL A 1 117 ? -16.557 8.338 26.627 1.00 80.00 117 VAL A CA 1
ATOM 930 C C . VAL A 1 117 ? -16.282 9.080 25.318 1.00 80.00 117 VAL A C 1
ATOM 932 O O . VAL A 1 117 ? -15.549 8.575 24.465 1.00 80.00 117 VAL A O 1
ATOM 935 N N . ALA A 1 118 ? -16.841 10.281 25.143 1.00 79.56 118 ALA A N 1
ATOM 936 C CA . ALA A 1 118 ? -16.576 11.103 23.968 1.00 79.56 118 ALA A CA 1
ATOM 937 C C . ALA A 1 118 ? -15.101 11.535 23.897 1.00 79.56 118 ALA A C 1
ATOM 939 O O . ALA A 1 118 ? -14.490 11.395 22.835 1.00 79.56 118 ALA A O 1
ATOM 940 N N . THR A 1 119 ? -14.503 11.976 25.012 1.00 81.25 119 THR A N 1
ATOM 941 C CA . THR A 1 119 ? -13.079 12.353 25.051 1.00 81.25 119 THR A CA 1
ATOM 942 C C . THR A 1 119 ? -12.178 11.148 24.781 1.00 81.25 119 THR A C 1
ATOM 944 O O . THR A 1 119 ? -11.357 11.204 23.862 1.00 81.25 119 THR A O 1
ATOM 947 N N . LYS A 1 120 ? -12.416 10.011 25.448 1.00 77.38 120 LYS A N 1
ATOM 948 C CA . LYS A 1 120 ? -11.662 8.759 25.236 1.00 77.38 120 LYS A CA 1
ATOM 949 C C . LYS A 1 120 ? -11.723 8.283 23.780 1.00 77.38 120 LYS A C 1
ATOM 951 O O . LYS A 1 120 ? -10.700 7.925 23.202 1.00 77.38 120 LYS A O 1
ATOM 956 N N . LYS A 1 121 ? -12.896 8.346 23.131 1.00 73.12 121 LYS A N 1
ATOM 957 C CA . LYS A 1 121 ? -13.038 8.013 21.698 1.00 73.12 121 LYS A CA 1
ATOM 958 C C . LYS A 1 121 ? -12.232 8.949 20.794 1.00 73.12 121 LYS A C 1
ATOM 960 O O . LYS A 1 121 ? -11.698 8.496 19.782 1.00 73.12 121 LYS A O 1
ATOM 965 N N . THR A 1 122 ? -12.146 10.239 21.122 1.00 74.12 122 THR A N 1
ATOM 966 C CA . THR A 1 122 ? -11.331 11.186 20.343 1.00 74.12 122 THR A CA 1
ATOM 967 C C . THR A 1 122 ? -9.832 10.976 20.536 1.00 74.12 122 THR A C 1
ATOM 969 O O . THR A 1 122 ? -9.096 11.045 19.556 1.00 74.12 122 THR A O 1
ATOM 972 N N . GLU A 1 123 ? -9.383 10.663 21.750 1.00 76.81 123 GLU A N 1
ATOM 973 C CA . GLU A 1 123 ? -7.979 10.358 22.052 1.00 76.81 123 GLU A CA 1
ATOM 974 C C . GLU A 1 123 ? -7.515 9.096 21.326 1.00 76.81 123 GLU A C 1
ATOM 976 O O . GLU A 1 123 ? -6.501 9.127 20.633 1.00 76.81 123 GLU A O 1
ATOM 981 N N . VAL A 1 124 ? -8.313 8.023 21.379 1.00 68.44 124 VAL A N 1
ATOM 982 C CA . VAL A 1 124 ? -8.020 6.783 20.647 1.00 68.44 124 VAL A CA 1
ATOM 983 C C . VAL A 1 124 ? -7.945 7.047 19.141 1.00 68.44 124 VAL A C 1
ATOM 985 O O . VAL A 1 124 ? -7.021 6.578 18.489 1.00 68.44 124 VAL A O 1
ATOM 988 N N . ARG A 1 125 ? -8.853 7.848 18.565 1.00 69.25 125 ARG A N 1
ATOM 989 C CA . ARG A 1 125 ? -8.780 8.212 17.136 1.00 69.25 125 ARG A CA 1
ATOM 990 C C . ARG A 1 125 ? -7.519 9.000 16.776 1.00 69.25 125 ARG A C 1
ATOM 992 O O . ARG A 1 125 ? -6.967 8.763 15.706 1.00 69.25 125 ARG A O 1
ATOM 999 N N . LYS A 1 126 ? -7.073 9.920 17.637 1.00 72.31 126 LYS A N 1
ATOM 1000 C CA . LYS A 1 126 ? -5.836 10.685 17.416 1.00 72.31 126 LYS A CA 1
ATOM 1001 C C . LYS A 1 126 ? -4.602 9.793 17.485 1.00 72.31 126 LYS A C 1
ATOM 1003 O O . LYS A 1 126 ? -3.792 9.850 16.572 1.00 72.31 126 LYS A O 1
ATOM 1008 N N . ALA A 1 127 ? -4.523 8.915 18.483 1.00 69.81 127 ALA A N 1
ATOM 1009 C CA . ALA A 1 127 ? -3.428 7.956 18.607 1.00 69.81 127 ALA A CA 1
ATOM 1010 C C . ALA A 1 127 ? -3.327 7.038 17.374 1.00 69.81 127 ALA A C 1
ATOM 1012 O O . ALA A 1 127 ? -2.237 6.802 16.870 1.00 69.81 127 ALA A O 1
ATOM 1013 N N . ILE A 1 128 ? -4.469 6.594 16.827 1.00 68.19 128 ILE A N 1
ATOM 1014 C CA . ILE A 1 128 ? -4.502 5.799 15.587 1.00 68.19 128 ILE A CA 1
ATOM 1015 C C . ILE A 1 128 ? -3.955 6.596 14.395 1.00 68.19 128 ILE A C 1
ATOM 1017 O O . ILE A 1 128 ? -3.181 6.064 13.608 1.00 68.19 128 ILE A O 1
ATOM 1021 N N . GLN A 1 129 ? -4.333 7.869 14.258 1.00 68.06 129 GLN A N 1
ATOM 1022 C CA . GLN A 1 129 ? -3.815 8.717 13.181 1.00 68.06 129 GLN A CA 1
ATOM 1023 C C . GLN A 1 129 ? -2.324 9.028 13.333 1.00 68.06 129 GLN A C 1
ATOM 1025 O O . GLN A 1 129 ? -1.628 9.161 12.330 1.00 68.06 129 GLN A O 1
ATOM 1030 N N . GLU A 1 130 ? -1.828 9.182 14.558 1.00 70.12 130 GLU A N 1
ATOM 1031 C CA . GLU A 1 130 ? -0.409 9.420 14.825 1.00 70.12 130 GLU A CA 1
ATOM 1032 C C . GLU A 1 130 ? 0.434 8.190 14.473 1.00 70.12 130 GLU A C 1
ATOM 1034 O O . GLU A 1 130 ? 1.400 8.329 13.727 1.00 70.12 130 GLU A O 1
ATOM 1039 N N . GLU A 1 131 ? 0.005 6.993 14.882 1.00 66.69 131 GLU A N 1
ATOM 1040 C CA . GLU A 1 131 ? 0.668 5.721 14.559 1.00 66.69 131 GLU A CA 1
ATOM 1041 C C . GLU A 1 131 ? 0.692 5.461 13.038 1.00 66.69 131 GLU A C 1
ATOM 1043 O O . GLU A 1 131 ? 1.751 5.212 12.462 1.00 66.69 131 GLU A O 1
ATOM 1048 N N . GLU A 1 132 ? -0.437 5.653 12.340 1.00 64.56 132 GLU A N 1
ATOM 1049 C CA . GLU A 1 132 ? -0.497 5.545 10.871 1.00 64.56 132 GLU A CA 1
ATOM 1050 C C . GLU A 1 132 ? 0.406 6.571 10.161 1.00 64.56 132 GLU A C 1
ATOM 1052 O O . GLU A 1 132 ? 0.959 6.302 9.089 1.00 64.56 132 GLU A O 1
ATOM 1057 N N . ASN A 1 133 ? 0.563 7.769 10.729 1.00 69.44 133 ASN A N 1
ATOM 1058 C CA . ASN A 1 133 ? 1.442 8.796 10.176 1.00 69.44 133 ASN A CA 1
ATOM 1059 C C . ASN A 1 133 ? 2.925 8.491 10.427 1.00 69.44 133 ASN A C 1
ATOM 1061 O O . ASN A 1 133 ? 3.754 8.807 9.571 1.00 69.44 133 ASN A O 1
ATOM 1065 N N . GLU A 1 134 ? 3.274 7.894 11.566 1.00 66.06 134 GLU A N 1
ATOM 1066 C CA . GLU A 1 134 ? 4.637 7.444 11.859 1.00 66.06 134 GLU A CA 1
ATOM 1067 C C . GLU A 1 134 ? 5.051 6.287 10.947 1.00 66.06 134 GLU A C 1
ATOM 1069 O O . GLU A 1 134 ? 6.110 6.361 10.319 1.00 66.06 134 GLU A O 1
ATOM 1074 N N . GLU A 1 135 ? 4.184 5.289 10.756 1.00 60.22 135 GLU A N 1
ATOM 1075 C CA . GLU A 1 135 ? 4.424 4.195 9.806 1.00 60.22 135 GLU A CA 1
ATOM 1076 C C . GLU A 1 135 ? 4.631 4.714 8.374 1.00 60.22 135 GLU A C 1
ATOM 1078 O O . GLU A 1 135 ? 5.559 4.293 7.676 1.00 60.22 135 GLU A O 1
ATOM 1083 N N . ARG A 1 136 ? 3.826 5.696 7.939 1.00 62.12 136 ARG A N 1
ATOM 1084 C CA . ARG A 1 136 ? 3.993 6.345 6.627 1.00 62.12 136 ARG A CA 1
ATOM 1085 C C . ARG A 1 136 ? 5.323 7.079 6.491 1.00 62.12 136 ARG A C 1
ATOM 1087 O O . ARG A 1 136 ? 5.911 7.033 5.411 1.00 62.12 136 ARG A O 1
ATOM 1094 N N . LYS A 1 137 ? 5.799 7.751 7.543 1.00 63.19 137 LYS A N 1
ATOM 1095 C CA . LYS A 1 137 ? 7.095 8.451 7.526 1.00 63.19 137 LYS A CA 1
ATOM 1096 C C . LYS A 1 137 ? 8.253 7.468 7.391 1.00 63.19 137 LYS A C 1
ATOM 1098 O O . LYS A 1 137 ? 9.083 7.643 6.504 1.00 63.19 137 LYS A O 1
ATOM 1103 N N . VAL A 1 138 ? 8.256 6.395 8.185 1.00 63.16 138 VAL A N 1
ATOM 1104 C CA . VAL A 1 138 ? 9.294 5.352 8.107 1.00 63.16 138 VAL A CA 1
ATOM 1105 C C . VAL A 1 138 ? 9.302 4.694 6.725 1.00 63.16 138 VAL A C 1
ATOM 1107 O O . VAL A 1 138 ? 10.362 4.523 6.122 1.00 63.16 138 VAL A O 1
ATOM 1110 N N . TYR A 1 139 ? 8.123 4.385 6.176 1.00 60.38 139 TYR A N 1
ATOM 1111 C CA . TYR A 1 139 ? 7.994 3.853 4.820 1.00 60.38 139 TYR A CA 1
ATOM 1112 C C . TYR A 1 139 ? 8.558 4.821 3.765 1.00 60.38 139 TYR A C 1
ATOM 1114 O O . TYR A 1 139 ? 9.320 4.413 2.885 1.00 60.38 139 TYR A O 1
ATOM 1122 N N . GLN A 1 140 ? 8.231 6.113 3.862 1.00 63.66 140 GLN A N 1
ATOM 1123 C CA . GLN A 1 140 ? 8.753 7.136 2.954 1.00 63.66 140 GLN A CA 1
ATOM 1124 C C . GLN A 1 140 ? 10.278 7.261 3.032 1.00 63.66 140 GLN A C 1
ATOM 1126 O O . GLN A 1 140 ? 10.913 7.348 1.982 1.00 63.66 140 GLN A O 1
ATOM 1131 N N . ASP A 1 141 ? 10.873 7.204 4.223 1.00 67.19 141 ASP A N 1
ATOM 1132 C CA . ASP A 1 141 ? 12.320 7.355 4.406 1.00 67.19 141 ASP A CA 1
ATOM 1133 C C . ASP A 1 141 ? 13.120 6.205 3.773 1.00 67.19 141 ASP A C 1
ATOM 1135 O O . ASP A 1 141 ? 14.104 6.449 3.064 1.00 67.19 141 ASP A O 1
ATOM 1139 N N . VAL A 1 142 ? 12.663 4.957 3.930 1.00 74.19 142 VAL A N 1
ATOM 1140 C CA . VAL A 1 142 ? 13.307 3.780 3.311 1.00 74.19 142 VAL A CA 1
ATOM 1141 C C . VAL A 1 142 ? 13.257 3.864 1.780 1.00 74.19 142 VAL A C 1
ATOM 1143 O O . VAL A 1 142 ? 14.259 3.628 1.093 1.00 74.19 142 VAL A O 1
ATOM 1146 N N . HIS A 1 143 ? 12.106 4.246 1.221 1.00 70.56 143 HIS A N 1
ATOM 1147 C CA . HIS A 1 143 ? 11.953 4.420 -0.225 1.00 70.56 143 HIS A CA 1
ATOM 1148 C C . HIS A 1 143 ? 12.751 5.611 -0.766 1.00 70.56 143 HIS A C 1
ATOM 1150 O O . HIS A 1 143 ? 13.314 5.522 -1.861 1.00 70.56 143 HIS A O 1
ATOM 1156 N N . LEU A 1 144 ? 12.864 6.696 0.004 1.00 76.12 144 LEU A N 1
ATOM 1157 C CA . LEU A 1 144 ? 13.661 7.866 -0.352 1.00 76.12 144 LEU A CA 1
ATOM 1158 C C . LEU A 1 144 ? 15.158 7.530 -0.421 1.00 76.12 144 LEU A C 1
ATOM 1160 O O . LEU A 1 144 ? 15.844 7.966 -1.347 1.00 76.12 144 LEU A O 1
ATOM 1164 N N . GLU A 1 145 ? 15.681 6.742 0.522 1.00 77.81 145 GLU A N 1
ATOM 1165 C CA . GLU A 1 145 ? 17.089 6.333 0.505 1.00 77.81 145 GLU A CA 1
ATOM 1166 C C . GLU A 1 145 ? 17.407 5.442 -0.707 1.00 77.81 145 GLU A C 1
ATOM 1168 O O . GLU A 1 145 ? 18.409 5.654 -1.400 1.00 77.81 145 GLU A O 1
ATOM 1173 N N . SER A 1 146 ? 16.520 4.492 -1.019 1.00 77.88 146 SER A N 1
ATOM 1174 C CA . SER A 1 146 ? 16.620 3.668 -2.229 1.00 77.88 146 SER A CA 1
ATOM 1175 C C . SER A 1 146 ? 16.582 4.525 -3.502 1.00 77.88 146 SER A C 1
ATOM 1177 O O . SER A 1 146 ? 17.451 4.401 -4.370 1.00 77.88 146 SER A O 1
ATOM 1179 N N . ALA A 1 147 ? 15.647 5.478 -3.581 1.00 78.75 147 ALA A N 1
ATOM 1180 C CA . ALA A 1 147 ? 15.542 6.400 -4.707 1.00 78.75 147 ALA A CA 1
ATOM 1181 C C . ALA A 1 147 ? 16.817 7.228 -4.901 1.00 78.75 147 ALA A C 1
ATOM 1183 O O . ALA A 1 147 ? 17.289 7.360 -6.027 1.00 78.75 147 ALA A O 1
ATOM 1184 N N . LYS A 1 148 ? 17.441 7.724 -3.824 1.00 80.12 148 LYS A N 1
ATOM 1185 C CA . LYS A 1 148 ? 18.704 8.480 -3.904 1.00 80.12 148 LYS A CA 1
ATOM 1186 C C . LYS A 1 148 ? 19.845 7.668 -4.521 1.00 80.12 148 LYS A C 1
ATOM 1188 O O . LYS A 1 148 ? 20.624 8.231 -5.288 1.00 80.12 148 LYS A O 1
ATOM 1193 N N . LYS A 1 149 ? 19.932 6.364 -4.233 1.00 83.00 149 LYS A N 1
ATOM 1194 C CA . LYS A 1 149 ? 20.913 5.461 -4.869 1.00 83.00 149 LYS A CA 1
ATOM 1195 C C . LYS A 1 149 ? 20.612 5.282 -6.358 1.00 83.00 149 LYS A C 1
ATOM 1197 O O . LYS A 1 149 ? 21.525 5.287 -7.179 1.00 83.00 149 LYS A O 1
ATOM 1202 N N . ILE A 1 150 ? 19.334 5.181 -6.713 1.00 85.88 150 ILE A N 1
ATOM 1203 C CA . ILE A 1 150 ? 18.897 5.006 -8.101 1.00 85.88 150 ILE A CA 1
ATOM 1204 C C . ILE A 1 150 ? 19.110 6.280 -8.928 1.00 85.88 150 ILE A C 1
ATOM 1206 O O . ILE A 1 150 ? 19.545 6.181 -10.071 1.00 85.88 150 ILE A O 1
ATOM 1210 N N . ILE A 1 151 ? 18.904 7.468 -8.352 1.00 86.94 151 ILE A N 1
ATOM 1211 C CA . ILE A 1 151 ? 19.157 8.757 -9.017 1.00 86.94 151 ILE A CA 1
ATOM 1212 C C . ILE A 1 151 ? 20.585 8.833 -9.580 1.00 86.94 151 ILE A C 1
ATOM 1214 O O . ILE A 1 151 ? 20.775 9.349 -10.677 1.00 86.94 151 ILE A O 1
ATOM 1218 N N . VAL A 1 152 ? 21.585 8.300 -8.866 1.00 86.56 152 VAL A N 1
ATOM 1219 C CA . VAL A 1 152 ? 22.976 8.275 -9.353 1.00 86.56 152 VAL A CA 1
ATOM 1220 C C . VAL A 1 152 ? 23.083 7.476 -10.654 1.00 86.56 152 VAL A C 1
ATOM 1222 O O . VAL A 1 152 ? 23.597 7.998 -11.640 1.00 86.56 152 VAL A O 1
ATOM 1225 N N . ARG A 1 153 ? 22.491 6.275 -10.696 1.00 88.31 153 ARG A N 1
ATOM 1226 C CA . ARG A 1 153 ? 22.445 5.438 -11.909 1.00 88.31 153 ARG A CA 1
ATOM 1227 C C . ARG A 1 153 ? 21.689 6.112 -13.051 1.00 88.31 153 ARG A C 1
ATOM 1229 O O . ARG A 1 153 ? 22.069 5.982 -14.208 1.00 88.31 153 ARG A O 1
ATOM 1236 N N . VAL A 1 154 ? 20.621 6.848 -12.738 1.00 89.62 154 VAL A N 1
ATOM 1237 C CA . VAL A 1 154 ? 19.870 7.611 -13.745 1.00 89.62 154 VAL A CA 1
ATOM 1238 C C . VAL A 1 154 ? 20.743 8.706 -14.359 1.00 89.62 154 VAL A C 1
ATOM 1240 O O . VAL A 1 154 ? 20.721 8.869 -15.575 1.00 89.62 154 VAL A O 1
ATOM 1243 N N . PHE A 1 155 ? 21.546 9.424 -13.568 1.00 90.56 155 PHE A N 1
ATOM 1244 C CA . PHE A 1 155 ? 22.467 10.427 -14.113 1.00 90.56 155 PHE A CA 1
ATOM 1245 C C . PHE A 1 155 ? 23.559 9.816 -14.992 1.00 90.56 155 PHE A C 1
ATOM 1247 O O . PHE A 1 155 ? 23.812 10.349 -16.071 1.00 90.56 155 PHE A O 1
ATOM 1254 N N . GLU A 1 156 ? 24.147 8.692 -14.577 1.00 90.25 156 GLU A N 1
ATOM 1255 C CA . GLU A 1 156 ? 25.105 7.939 -15.401 1.00 90.25 156 GLU A CA 1
ATOM 1256 C C . GLU A 1 156 ? 24.476 7.556 -16.748 1.00 90.25 156 GLU A C 1
ATOM 1258 O O . GLU A 1 156 ? 25.069 7.782 -17.804 1.00 90.25 156 GLU A O 1
ATOM 1263 N N . LYS A 1 157 ? 23.221 7.084 -16.728 1.00 89.38 157 LYS A N 1
ATOM 1264 C CA . LYS A 1 157 ? 22.492 6.704 -17.942 1.00 89.38 157 LYS A CA 1
ATOM 1265 C C . LYS A 1 157 ? 22.187 7.886 -18.856 1.00 89.38 157 LYS A C 1
ATOM 1267 O O . LYS A 1 157 ? 22.336 7.781 -20.071 1.00 89.38 157 LYS A O 1
ATOM 1272 N N . ILE A 1 158 ? 21.782 9.025 -18.293 1.00 90.12 158 ILE A N 1
ATOM 1273 C CA . ILE A 1 158 ? 21.562 10.259 -19.062 1.00 90.12 158 ILE A CA 1
ATOM 1274 C C . ILE A 1 158 ? 22.851 10.679 -19.771 1.00 90.12 158 ILE A C 1
ATOM 1276 O O . ILE A 1 158 ? 22.807 11.061 -20.942 1.00 90.12 158 ILE A O 1
ATOM 1280 N N . GLU A 1 159 ? 23.992 10.617 -19.082 1.00 89.25 159 GLU A N 1
ATOM 1281 C CA . GLU A 1 159 ? 25.286 10.980 -19.656 1.00 89.25 159 GLU A CA 1
ATOM 1282 C C . GLU A 1 159 ? 25.695 10.018 -20.779 1.00 89.25 159 GLU A C 1
ATOM 1284 O O . GLU A 1 159 ? 26.076 10.474 -21.859 1.00 89.25 159 GLU A O 1
ATOM 1289 N N . GLU A 1 160 ? 25.554 8.709 -20.559 1.00 89.06 160 GLU A N 1
ATOM 1290 C CA . GLU A 1 160 ? 25.833 7.668 -21.553 1.00 89.06 160 GLU A CA 1
ATOM 1291 C C . GLU A 1 160 ? 24.990 7.864 -22.823 1.00 89.06 160 GLU A C 1
ATOM 1293 O O . GLU A 1 160 ? 25.530 7.988 -23.926 1.00 89.06 160 GLU A O 1
ATOM 1298 N N . VAL A 1 161 ? 23.666 7.980 -22.661 1.00 87.44 161 VAL A N 1
ATOM 1299 C CA . VAL A 1 161 ? 22.715 8.177 -23.763 1.00 87.44 161 VAL A CA 1
ATOM 1300 C C . VAL A 1 161 ? 23.031 9.467 -24.507 1.00 87.44 161 VAL A C 1
ATOM 1302 O O . VAL A 1 161 ? 23.080 9.471 -25.734 1.00 87.44 161 VAL A O 1
ATOM 1305 N N . THR A 1 162 ? 23.301 10.561 -23.792 1.00 86.00 162 THR A N 1
ATOM 1306 C CA . THR A 1 162 ? 23.612 11.855 -24.416 1.00 86.00 162 THR A CA 1
ATOM 1307 C C . THR A 1 162 ? 24.920 11.810 -25.202 1.00 86.00 162 THR A C 1
ATOM 1309 O O . THR A 1 162 ? 24.988 12.424 -26.261 1.00 86.00 162 THR A O 1
ATOM 1312 N N . LYS A 1 163 ? 25.945 11.086 -24.726 1.00 87.69 163 LYS A N 1
ATOM 1313 C CA . LYS A 1 163 ? 27.229 10.931 -25.431 1.00 87.69 163 LYS A CA 1
ATOM 1314 C C . LYS A 1 163 ? 27.105 10.072 -26.689 1.00 87.69 163 LYS A C 1
ATOM 1316 O O . LYS A 1 163 ? 27.665 10.442 -27.716 1.00 87.69 163 LYS A O 1
ATOM 1321 N N . ARG A 1 164 ? 26.375 8.953 -26.631 1.00 83.56 164 ARG A N 1
ATOM 1322 C CA . ARG A 1 164 ? 26.236 8.042 -27.786 1.00 83.56 164 ARG A CA 1
ATOM 1323 C C . ARG A 1 164 ? 25.293 8.566 -28.870 1.00 83.56 164 ARG A C 1
ATOM 1325 O O . ARG A 1 164 ? 25.478 8.260 -30.039 1.00 83.56 164 ARG A O 1
ATOM 1332 N N . SER A 1 165 ? 24.309 9.381 -28.490 1.00 79.31 165 SER A N 1
ATOM 1333 C CA . SER A 1 165 ? 23.290 9.921 -29.403 1.00 79.31 165 SER A CA 1
ATOM 1334 C C . SER A 1 165 ? 23.668 11.248 -30.080 1.00 79.31 165 SER A C 1
ATOM 1336 O O . SER A 1 165 ? 22.842 11.868 -30.758 1.00 79.31 165 SER A O 1
ATOM 1338 N N . VAL A 1 166 ? 24.908 11.723 -29.903 1.00 80.56 166 VAL A N 1
ATOM 1339 C CA . VAL A 1 166 ? 25.369 12.977 -30.515 1.00 80.56 166 VAL A CA 1
ATOM 1340 C C . VAL A 1 166 ? 25.305 12.864 -32.038 1.00 80.56 166 VAL A C 1
ATOM 1342 O O . VAL A 1 166 ? 25.972 12.031 -32.639 1.00 80.56 166 VAL A O 1
ATOM 1345 N N . GLY A 1 167 ? 24.513 13.737 -32.664 1.00 75.88 167 GLY A N 1
ATOM 1346 C CA . GLY A 1 167 ? 24.373 13.812 -34.122 1.00 75.88 167 GLY A CA 1
ATOM 1347 C C . GLY A 1 167 ? 23.347 12.851 -34.730 1.00 75.88 167 GLY A C 1
ATOM 1348 O O . GLY A 1 167 ? 23.036 12.997 -35.907 1.00 75.88 167 GLY A O 1
ATOM 1349 N N . THR A 1 168 ? 22.785 11.926 -33.947 1.00 81.12 168 THR A N 1
ATOM 1350 C CA . THR A 1 168 ? 21.781 10.944 -34.405 1.00 81.12 168 THR A CA 1
ATOM 1351 C C . THR A 1 168 ? 20.379 11.227 -33.870 1.00 81.12 168 THR A C 1
ATOM 1353 O O . THR A 1 168 ? 19.396 10.787 -34.456 1.00 81.12 168 THR A O 1
ATOM 1356 N N . VAL A 1 169 ? 20.269 12.012 -32.794 1.00 80.56 169 VAL A N 1
ATOM 1357 C CA . VAL A 1 169 ? 19.001 12.335 -32.125 1.00 80.56 169 VAL A CA 1
ATOM 1358 C C . VAL A 1 169 ? 18.676 13.826 -32.215 1.00 80.56 169 VAL A C 1
ATOM 1360 O O . VAL A 1 169 ? 19.562 14.680 -32.305 1.00 80.56 169 VAL A O 1
ATOM 1363 N N . SER A 1 170 ? 17.382 14.161 -32.181 1.00 83.69 170 SER A N 1
ATOM 1364 C CA . SER A 1 170 ? 16.917 15.542 -32.298 1.00 83.69 170 SER A CA 1
ATOM 1365 C C . SER A 1 170 ? 17.425 16.446 -31.160 1.00 83.69 170 SER A C 1
ATOM 1367 O O . SER A 1 170 ? 17.380 16.105 -29.975 1.00 83.69 170 SER A O 1
ATOM 1369 N N . LEU A 1 171 ? 17.826 17.674 -31.513 1.00 83.31 171 LEU A N 1
ATOM 1370 C CA . LEU A 1 171 ? 18.237 18.708 -30.550 1.00 83.31 171 LEU A CA 1
ATOM 1371 C C . LEU A 1 171 ? 17.144 19.025 -29.514 1.00 83.31 171 LEU A C 1
ATOM 1373 O O . LEU A 1 171 ? 17.451 19.442 -28.394 1.00 83.31 171 LEU A O 1
ATOM 1377 N N . GLN A 1 172 ? 15.871 18.861 -29.883 1.00 86.56 172 GLN A N 1
ATOM 1378 C CA . GLN A 1 172 ? 14.736 19.083 -28.991 1.00 86.56 172 GLN A CA 1
ATOM 1379 C C . GLN A 1 172 ? 14.663 18.008 -27.901 1.00 86.56 172 GLN A C 1
ATOM 1381 O O . GLN A 1 172 ? 14.474 18.347 -26.730 1.00 86.56 172 GLN A O 1
ATOM 1386 N N . ASP A 1 173 ? 14.872 16.739 -28.257 1.00 86.38 173 ASP A N 1
ATOM 1387 C CA . ASP A 1 173 ? 14.860 15.630 -27.301 1.00 86.38 173 ASP A CA 1
ATOM 1388 C C . ASP A 1 173 ? 16.046 15.721 -26.332 1.00 86.38 173 ASP A C 1
ATOM 1390 O O . ASP A 1 173 ? 15.856 15.595 -25.121 1.00 86.38 173 ASP A O 1
ATOM 1394 N N . THR A 1 174 ? 17.238 16.087 -26.821 1.00 85.56 174 THR A N 1
ATOM 1395 C CA . THR A 1 174 ? 18.408 16.338 -25.961 1.00 85.56 174 THR A CA 1
ATOM 1396 C C . THR A 1 174 ? 18.169 17.490 -24.980 1.00 85.56 174 THR A C 1
ATOM 1398 O O . THR A 1 174 ? 18.537 17.399 -23.807 1.00 85.56 174 THR A O 1
ATOM 1401 N N . LYS A 1 175 ? 17.540 18.589 -25.425 1.00 88.06 175 LYS A N 1
ATOM 1402 C CA . LYS A 1 175 ? 17.184 19.714 -24.539 1.00 88.06 175 LYS A CA 1
ATOM 1403 C C . LYS A 1 175 ? 16.166 19.295 -23.480 1.00 88.06 175 LYS A C 1
ATOM 1405 O O . LYS A 1 175 ? 16.319 19.667 -22.318 1.00 88.06 175 LYS A O 1
ATOM 1410 N N . LYS A 1 176 ? 15.157 18.507 -23.860 1.00 90.50 176 LYS A N 1
ATOM 1411 C CA . LYS A 1 176 ? 14.135 18.015 -22.931 1.00 90.50 176 LYS A CA 1
ATOM 1412 C C . LYS A 1 176 ? 14.728 17.065 -21.888 1.00 90.50 176 LYS A C 1
ATOM 1414 O O . LYS A 1 176 ? 14.447 17.236 -20.706 1.00 90.50 176 LYS A O 1
ATOM 1419 N N . LEU A 1 177 ? 15.608 16.145 -22.293 1.00 90.75 177 LEU A N 1
ATOM 1420 C CA . LEU A 1 177 ? 16.317 15.258 -21.366 1.00 90.75 177 LEU A CA 1
ATOM 1421 C C . LEU A 1 177 ? 17.181 16.049 -20.369 1.00 90.75 177 LEU A C 1
ATOM 1423 O O . LEU A 1 177 ? 17.153 15.768 -19.173 1.00 90.75 177 LEU A O 1
ATOM 1427 N N . LYS A 1 178 ? 17.890 17.089 -20.833 1.00 89.19 178 LYS A N 1
ATOM 1428 C CA . LYS A 1 178 ? 18.648 17.994 -19.950 1.00 89.19 178 LYS A CA 1
ATOM 1429 C C . LYS A 1 178 ? 17.747 18.739 -18.962 1.00 89.19 178 LYS A C 1
ATOM 1431 O O . LYS A 1 178 ? 18.107 18.847 -17.796 1.00 89.19 178 LYS A O 1
ATOM 1436 N N . SER A 1 179 ? 16.581 19.216 -19.398 1.00 91.94 179 SER A N 1
ATOM 1437 C CA . SER A 1 179 ? 15.612 19.874 -18.509 1.00 91.94 179 SER A CA 1
ATOM 1438 C C . SER A 1 179 ? 15.142 18.941 -17.393 1.00 91.94 179 SER A C 1
ATOM 1440 O O . SER A 1 179 ? 15.203 19.314 -16.224 1.00 91.94 179 SER A O 1
ATOM 1442 N N . LEU A 1 180 ? 14.741 17.714 -17.742 1.00 92.06 180 LEU A N 1
ATOM 1443 C CA . LEU A 1 180 ? 14.327 16.699 -16.768 1.00 92.06 180 LEU A CA 1
ATOM 1444 C C . LEU A 1 180 ? 15.477 16.299 -15.834 1.00 92.06 180 LEU A C 1
ATOM 1446 O O . LEU A 1 180 ? 15.270 16.078 -14.646 1.00 92.06 180 LEU A O 1
ATOM 1450 N N . SER A 1 181 ? 16.712 16.259 -16.343 1.00 90.31 181 SER A N 1
ATOM 1451 C CA . SER A 1 181 ? 17.900 16.030 -15.517 1.00 90.31 181 SER A CA 1
ATOM 1452 C C . SER A 1 181 ? 18.100 17.131 -14.469 1.00 90.31 181 SER A C 1
ATOM 1454 O O . SER A 1 181 ? 18.497 16.827 -13.346 1.00 90.31 181 SER A O 1
ATOM 1456 N N . GLU A 1 182 ? 17.877 18.400 -14.813 1.00 89.94 182 GLU A N 1
ATOM 1457 C CA . GLU A 1 182 ? 17.988 19.514 -13.862 1.00 89.94 182 GLU A CA 1
ATOM 1458 C C . GLU A 1 182 ? 16.839 19.524 -12.847 1.00 89.94 182 GLU A C 1
ATOM 1460 O O . GLU A 1 182 ? 17.049 19.841 -11.675 1.00 89.94 182 GLU A O 1
ATOM 1465 N N . GLU A 1 183 ? 15.636 19.128 -13.261 1.00 90.12 183 GLU A N 1
ATOM 1466 C CA . GLU A 1 183 ? 14.507 18.912 -12.353 1.00 90.12 183 GLU A CA 1
ATOM 1467 C C . GLU A 1 183 ? 14.816 17.797 -11.347 1.00 90.12 183 GLU A C 1
ATOM 1469 O O . GLU A 1 183 ? 14.773 18.035 -10.139 1.00 90.12 183 GLU A O 1
ATOM 1474 N N . LEU A 1 184 ? 15.299 16.644 -11.821 1.00 89.25 184 LEU A N 1
ATOM 1475 C CA . LEU A 1 184 ? 15.702 15.534 -10.959 1.00 89.25 184 LEU A CA 1
ATOM 1476 C C . LEU A 1 184 ? 16.823 15.925 -9.978 1.00 89.25 184 LEU A C 1
ATOM 1478 O O . LEU A 1 184 ? 16.832 15.470 -8.833 1.00 89.25 184 LEU A O 1
ATOM 1482 N N . LYS A 1 185 ? 17.767 16.793 -10.381 1.00 86.94 185 LYS A N 1
ATOM 1483 C CA . LYS A 1 185 ? 18.808 17.323 -9.475 1.00 86.94 185 LYS A CA 1
ATOM 1484 C C . LYS A 1 185 ? 18.214 18.131 -8.324 1.00 86.94 185 LYS A C 1
ATOM 1486 O O . LYS A 1 185 ? 18.693 18.002 -7.197 1.00 86.94 185 LYS A O 1
ATOM 1491 N N . LYS A 1 186 ? 17.191 18.947 -8.591 1.00 85.50 186 LYS A N 1
ATOM 1492 C CA . LYS A 1 186 ? 16.487 19.716 -7.553 1.00 85.50 186 LYS A CA 1
ATOM 1493 C C . LYS A 1 186 ? 15.696 18.785 -6.639 1.00 85.50 186 LYS A C 1
ATOM 1495 O O . LYS A 1 186 ? 15.769 18.910 -5.420 1.00 85.50 186 LYS A O 1
ATOM 1500 N N . GLU A 1 187 ? 15.002 17.811 -7.216 1.00 82.75 187 GLU A N 1
ATOM 1501 C CA . GLU A 1 187 ? 14.189 16.846 -6.471 1.00 82.75 187 GLU A CA 1
ATOM 1502 C C . GLU A 1 187 ? 15.021 15.902 -5.602 1.00 82.75 187 GLU A C 1
ATOM 1504 O O . GLU A 1 187 ? 14.582 15.546 -4.511 1.00 82.75 187 GLU A O 1
ATOM 1509 N N . ARG A 1 188 ? 16.257 15.580 -6.010 1.00 74.44 188 ARG A N 1
ATOM 1510 C CA . ARG A 1 188 ? 17.231 14.834 -5.192 1.00 74.44 188 ARG A CA 1
ATOM 1511 C C . ARG A 1 188 ? 17.469 15.477 -3.819 1.00 74.44 188 ARG A C 1
ATOM 1513 O O . ARG A 1 188 ? 17.794 14.767 -2.867 1.00 74.44 188 ARG A O 1
ATOM 1520 N N . MET A 1 189 ? 17.346 16.803 -3.724 1.00 67.06 189 MET A N 1
ATOM 1521 C CA . MET A 1 189 ? 17.504 17.553 -2.473 1.00 67.06 189 MET A CA 1
ATOM 1522 C C . MET A 1 189 ? 16.215 17.604 -1.635 1.00 67.06 189 MET A C 1
ATOM 1524 O O . MET A 1 189 ? 16.260 18.022 -0.481 1.00 67.06 189 MET A O 1
ATOM 1528 N N . GLY A 1 190 ? 15.077 17.189 -2.198 1.00 67.12 190 GLY A N 1
ATOM 1529 C CA . GLY A 1 190 ? 13.780 17.153 -1.528 1.00 67.12 190 GLY A CA 1
ATOM 1530 C C . GLY A 1 190 ? 13.450 15.802 -0.883 1.00 67.12 190 GLY A C 1
ATOM 1531 O O . GLY A 1 190 ? 14.215 14.840 -0.944 1.00 67.12 190 GLY A O 1
ATOM 1532 N N . THR A 1 191 ? 12.270 15.734 -0.265 1.00 67.00 191 THR A N 1
ATOM 1533 C CA . THR A 1 191 ? 11.731 14.539 0.417 1.00 67.00 191 THR A CA 1
ATOM 1534 C C . THR A 1 191 ? 10.556 13.892 -0.325 1.00 67.00 191 THR A C 1
ATOM 1536 O O . THR A 1 191 ? 9.942 12.955 0.175 1.00 67.00 191 THR A O 1
ATOM 1539 N N . ASN A 1 192 ? 10.217 14.367 -1.529 1.00 78.62 192 ASN A N 1
ATOM 1540 C CA . ASN A 1 192 ? 9.055 13.876 -2.268 1.00 78.62 192 ASN A CA 1
ATOM 1541 C C . ASN A 1 192 ? 9.433 12.716 -3.205 1.00 78.62 192 ASN A C 1
ATOM 1543 O O . ASN A 1 192 ? 9.791 12.926 -4.364 1.00 78.62 192 ASN A O 1
ATOM 1547 N N . PHE A 1 193 ? 9.326 11.490 -2.690 1.00 80.44 193 PHE A N 1
ATOM 1548 C CA . PHE A 1 193 ? 9.579 10.263 -3.449 1.00 80.44 193 PHE A CA 1
ATOM 1549 C C . PHE A 1 193 ? 8.697 10.131 -4.701 1.00 80.44 193 PHE A C 1
ATOM 1551 O O . PHE A 1 193 ? 9.183 9.688 -5.739 1.00 80.44 193 PHE A O 1
ATOM 1558 N N . GLU A 1 194 ? 7.421 10.521 -4.629 1.00 81.81 194 GLU A N 1
ATOM 1559 C CA . GLU A 1 194 ? 6.500 10.391 -5.765 1.00 81.81 194 GLU A CA 1
ATOM 1560 C C . GLU A 1 194 ? 6.942 11.253 -6.943 1.00 81.81 194 GLU A C 1
ATOM 1562 O O . GLU A 1 194 ? 7.016 10.756 -8.064 1.00 81.81 194 GLU A O 1
ATOM 1567 N N . LYS A 1 195 ? 7.333 12.503 -6.673 1.00 85.38 195 LYS A N 1
ATOM 1568 C CA . LYS A 1 195 ? 7.879 13.400 -7.696 1.00 85.38 195 LYS A CA 1
ATOM 1569 C C . LYS A 1 195 ? 9.155 12.845 -8.324 1.00 85.38 195 LYS A C 1
ATOM 1571 O O . LYS A 1 195 ? 9.213 12.713 -9.539 1.00 85.38 195 LYS A O 1
ATOM 1576 N N . ILE A 1 196 ? 10.108 12.393 -7.501 1.00 86.44 196 ILE A N 1
ATOM 1577 C CA . ILE A 1 196 ? 11.344 11.751 -7.983 1.00 86.44 196 ILE A CA 1
ATOM 1578 C C . ILE A 1 196 ? 11.017 10.573 -8.912 1.0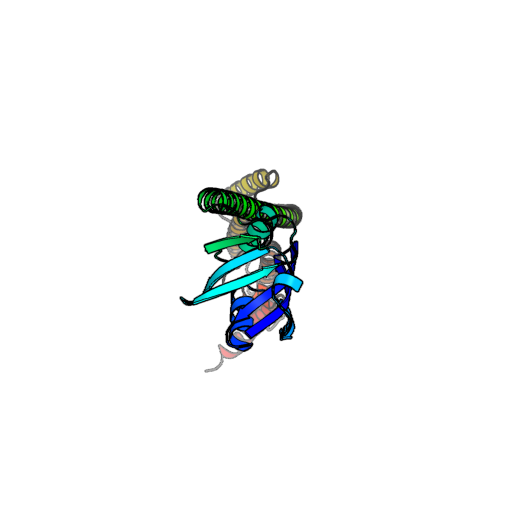0 86.44 196 ILE A C 1
ATOM 1580 O O . ILE A 1 196 ? 11.598 10.435 -9.989 1.00 86.44 196 ILE A O 1
ATOM 1584 N N . ARG A 1 197 ? 10.088 9.705 -8.500 1.00 87.69 197 ARG A N 1
ATOM 1585 C CA . ARG A 1 197 ? 9.674 8.534 -9.280 1.00 87.69 197 ARG A CA 1
ATOM 1586 C C . ARG A 1 197 ? 9.064 8.942 -10.621 1.00 87.69 197 ARG A C 1
ATOM 1588 O O . ARG A 1 197 ? 9.353 8.297 -11.630 1.00 87.69 197 ARG A O 1
ATOM 1595 N N . ASP A 1 198 ? 8.224 9.968 -10.633 1.00 89.50 198 ASP A N 1
ATOM 1596 C CA . ASP A 1 198 ? 7.524 10.421 -11.831 1.00 89.50 198 ASP A CA 1
ATOM 1597 C C . ASP A 1 198 ? 8.497 11.110 -12.811 1.00 89.50 198 ASP A C 1
ATOM 1599 O O . ASP A 1 198 ? 8.516 10.758 -13.993 1.00 89.50 198 ASP A O 1
ATOM 1603 N N . THR A 1 199 ? 9.414 11.951 -12.322 1.00 90.62 199 THR A N 1
ATOM 1604 C CA . THR A 1 199 ? 10.494 12.551 -13.127 1.00 90.62 199 THR A CA 1
ATOM 1605 C C . THR A 1 199 ? 11.404 11.486 -13.739 1.00 90.62 199 THR A C 1
ATOM 1607 O O . THR A 1 199 ? 11.716 11.536 -14.932 1.00 90.62 199 THR A O 1
ATOM 1610 N N . ILE A 1 200 ? 11.791 10.458 -12.970 1.00 90.50 200 ILE A N 1
ATOM 1611 C CA . ILE A 1 200 ? 12.589 9.342 -13.502 1.00 90.50 200 ILE A CA 1
ATOM 1612 C C . ILE A 1 200 ? 11.817 8.576 -14.588 1.00 90.50 200 ILE A C 1
ATOM 1614 O O . ILE A 1 200 ? 12.401 8.209 -15.609 1.00 90.50 200 ILE A O 1
ATOM 1618 N N . GLN A 1 201 ? 10.508 8.358 -14.429 1.00 90.75 201 GLN A N 1
ATOM 1619 C CA . GLN A 1 201 ? 9.695 7.736 -15.482 1.00 90.75 201 GLN A CA 1
ATOM 1620 C C . GLN A 1 201 ? 9.705 8.549 -16.778 1.00 90.75 201 GLN A C 1
ATOM 1622 O O . GLN A 1 201 ? 9.804 7.968 -17.861 1.00 90.75 201 GLN A O 1
ATOM 1627 N N . GLU A 1 202 ? 9.601 9.875 -16.695 1.00 91.25 202 GLU A N 1
ATOM 1628 C CA . GLU A 1 202 ? 9.673 10.736 -17.877 1.00 91.25 202 GLU A CA 1
ATOM 1629 C C . GLU A 1 202 ? 11.051 10.699 -18.538 1.00 91.25 202 GLU A C 1
ATOM 1631 O O . GLU A 1 202 ? 11.135 10.596 -19.765 1.00 91.25 202 GLU A O 1
ATOM 1636 N N . ILE A 1 203 ? 12.122 10.687 -17.740 1.00 93.12 203 ILE A N 1
ATOM 1637 C CA . ILE A 1 203 ? 13.495 10.513 -18.227 1.00 93.12 203 ILE A CA 1
ATOM 1638 C C . ILE A 1 203 ? 13.625 9.206 -19.009 1.00 93.12 203 ILE A C 1
ATOM 1640 O O . ILE A 1 203 ? 14.114 9.224 -20.135 1.00 93.12 203 ILE A O 1
ATOM 1644 N N . PHE A 1 204 ? 13.144 8.079 -18.475 1.00 91.56 204 PHE A N 1
ATOM 1645 C CA . PHE A 1 204 ? 13.252 6.796 -19.175 1.00 91.56 204 PHE A CA 1
ATOM 1646 C C . PHE A 1 204 ? 12.384 6.708 -20.432 1.00 91.56 204 PHE A C 1
ATOM 1648 O O . PHE A 1 204 ? 12.785 6.044 -21.384 1.00 91.56 204 PHE A O 1
ATOM 1655 N N . LYS A 1 205 ? 11.240 7.404 -20.492 1.00 90.25 205 LYS A N 1
ATOM 1656 C CA . LYS A 1 205 ? 10.475 7.541 -21.746 1.00 90.25 205 LYS A CA 1
ATOM 1657 C C . LYS A 1 205 ? 11.277 8.295 -22.806 1.00 90.25 205 LYS A C 1
ATOM 1659 O O . LYS A 1 205 ? 11.259 7.908 -23.972 1.00 90.25 205 LYS A O 1
ATOM 1664 N N . MET A 1 206 ? 11.979 9.356 -22.405 1.00 90.62 206 MET A N 1
ATOM 1665 C CA . MET A 1 206 ? 12.859 10.100 -23.306 1.00 90.62 206 MET A CA 1
ATOM 1666 C C . MET A 1 206 ? 14.054 9.252 -23.741 1.00 90.62 206 MET A C 1
ATOM 1668 O O . MET A 1 206 ? 14.328 9.191 -24.932 1.00 90.62 206 MET A O 1
ATOM 1672 N N . ILE A 1 207 ? 14.712 8.548 -22.815 1.00 90.44 207 ILE A N 1
ATOM 1673 C CA . ILE A 1 207 ? 15.818 7.632 -23.130 1.00 90.44 207 ILE A CA 1
ATOM 1674 C C . ILE A 1 207 ? 15.364 6.542 -24.105 1.00 90.44 207 ILE A C 1
ATOM 1676 O O . ILE A 1 207 ? 16.063 6.292 -25.076 1.00 90.44 207 ILE A O 1
ATOM 1680 N N . GLU A 1 208 ? 14.192 5.927 -23.902 1.00 88.69 208 GLU A N 1
ATOM 1681 C CA . GLU A 1 208 ? 13.668 4.908 -24.825 1.00 88.69 208 GLU A CA 1
ATOM 1682 C C . GLU A 1 208 ? 13.530 5.469 -26.247 1.00 88.69 208 GLU A C 1
ATOM 1684 O O . GLU A 1 208 ? 14.030 4.861 -27.189 1.00 88.69 208 GLU A O 1
ATOM 1689 N N . LYS A 1 209 ? 12.950 6.668 -26.389 1.00 89.06 209 LYS A N 1
ATOM 1690 C CA . LYS A 1 209 ? 12.830 7.347 -27.685 1.00 89.06 209 LYS A CA 1
ATOM 1691 C C . LYS A 1 209 ? 14.199 7.631 -28.317 1.00 89.06 209 LYS A C 1
ATOM 1693 O O . LYS A 1 209 ? 14.416 7.303 -29.476 1.00 89.06 209 LYS A O 1
ATOM 1698 N N . MET A 1 210 ? 15.129 8.212 -27.556 1.00 89.44 210 MET A N 1
ATOM 1699 C CA . MET A 1 210 ? 16.470 8.539 -28.057 1.00 89.44 210 MET A CA 1
ATOM 1700 C C . MET A 1 210 ? 17.260 7.284 -28.453 1.00 89.44 210 MET A C 1
ATOM 1702 O O . MET A 1 210 ? 18.045 7.320 -29.397 1.00 89.44 210 MET A O 1
ATOM 1706 N N . ASN A 1 211 ? 17.053 6.175 -27.744 1.00 88.69 211 ASN A N 1
ATOM 1707 C CA . ASN A 1 211 ? 17.668 4.893 -28.064 1.00 88.69 211 ASN A CA 1
ATOM 1708 C C . ASN A 1 211 ? 17.090 4.301 -29.345 1.00 88.69 211 ASN A C 1
ATOM 1710 O O . ASN A 1 211 ? 17.851 3.785 -30.156 1.00 88.69 211 ASN A O 1
ATOM 1714 N N . ASP A 1 212 ? 15.772 4.378 -29.539 1.00 88.31 212 ASP A N 1
ATOM 1715 C CA . ASP A 1 212 ? 15.136 3.925 -30.777 1.00 88.31 212 ASP A CA 1
ATOM 1716 C C . ASP A 1 212 ? 15.698 4.673 -31.997 1.00 88.31 212 ASP A C 1
ATOM 1718 O O . ASP A 1 212 ? 16.079 4.026 -32.973 1.00 88.31 212 ASP A O 1
ATOM 1722 N N . ASP A 1 213 ? 15.843 5.998 -31.902 1.00 87.25 213 ASP A N 1
ATOM 1723 C CA . ASP A 1 213 ? 16.449 6.834 -32.947 1.00 87.25 213 ASP A CA 1
ATOM 1724 C C . ASP A 1 213 ? 17.929 6.469 -33.189 1.00 87.25 213 ASP A C 1
ATOM 1726 O O . ASP A 1 213 ? 18.363 6.285 -34.329 1.00 87.25 213 ASP A O 1
ATOM 1730 N N . TYR A 1 214 ? 18.711 6.308 -32.115 1.00 88.56 214 TYR A N 1
ATOM 1731 C CA . TYR A 1 214 ? 20.122 5.925 -32.198 1.00 88.56 214 TYR A CA 1
ATOM 1732 C C . TYR A 1 214 ? 20.311 4.558 -32.866 1.00 88.56 214 TYR A C 1
ATOM 1734 O O . TYR A 1 214 ? 21.063 4.452 -33.835 1.00 88.56 214 TYR A O 1
ATOM 1742 N N . TYR A 1 215 ? 19.617 3.521 -32.393 1.00 89.00 215 TYR A N 1
ATOM 1743 C CA . TYR A 1 215 ? 19.766 2.170 -32.933 1.00 89.00 215 TYR A CA 1
ATOM 1744 C C . TYR A 1 215 ? 19.286 2.072 -34.381 1.00 89.00 215 TYR A C 1
ATOM 1746 O O . TYR A 1 215 ? 19.912 1.365 -35.166 1.00 89.00 215 TYR A O 1
ATOM 1754 N N . ALA A 1 216 ? 18.256 2.833 -34.769 1.00 86.88 216 ALA A N 1
ATOM 1755 C CA . ALA A 1 216 ? 17.841 2.931 -36.167 1.00 86.88 216 ALA A CA 1
ATOM 1756 C C . ALA A 1 216 ? 18.938 3.530 -37.069 1.00 86.88 216 ALA A C 1
ATOM 1758 O O . ALA A 1 216 ? 19.062 3.130 -38.223 1.00 86.88 216 ALA A O 1
ATOM 1759 N N . SER A 1 217 ? 19.756 4.456 -36.551 1.00 86.12 217 SER A N 1
ATOM 1760 C CA . SER A 1 217 ? 20.829 5.110 -37.319 1.00 86.12 217 SER A CA 1
ATOM 1761 C C . SER A 1 217 ? 22.076 4.245 -37.540 1.00 86.12 217 SER A C 1
ATOM 1763 O O . SER A 1 217 ? 22.818 4.485 -38.490 1.00 86.12 217 SER A O 1
ATOM 1765 N N . ILE A 1 218 ? 22.305 3.247 -36.681 1.00 85.94 218 ILE A N 1
ATOM 1766 C CA . ILE A 1 218 ? 23.468 2.345 -36.746 1.00 85.94 218 ILE A CA 1
ATOM 1767 C C . ILE A 1 218 ? 23.101 0.923 -37.188 1.00 85.94 218 ILE A C 1
ATOM 1769 O O . ILE A 1 218 ? 23.953 0.037 -37.181 1.00 85.94 218 ILE A O 1
ATOM 1773 N N . GLN A 1 219 ? 21.832 0.683 -37.531 1.00 83.62 219 GLN A N 1
ATOM 1774 C CA . GLN A 1 219 ? 21.344 -0.640 -37.893 1.00 83.62 219 GLN A CA 1
ATOM 1775 C C . GLN A 1 219 ? 22.047 -1.132 -39.164 1.00 83.62 219 GLN A C 1
ATOM 1777 O O . GLN A 1 219 ? 21.888 -0.554 -40.237 1.00 83.62 219 GLN A O 1
ATOM 1782 N N . ASN A 1 220 ? 22.794 -2.228 -39.037 1.00 83.94 220 ASN A N 1
ATOM 1783 C CA . ASN A 1 220 ? 23.412 -2.919 -40.160 1.00 83.94 220 ASN A CA 1
ATOM 1784 C C . ASN A 1 220 ? 22.841 -4.345 -40.261 1.00 83.94 220 ASN A C 1
ATOM 1786 O O . ASN A 1 220 ? 23.109 -5.151 -39.366 1.00 83.94 220 ASN A O 1
ATOM 1790 N N . PRO A 1 221 ? 22.058 -4.665 -41.310 1.00 80.25 221 PRO A N 1
ATOM 1791 C CA . PRO A 1 221 ? 21.479 -5.995 -41.505 1.00 80.25 221 PRO A CA 1
ATOM 1792 C C . PRO A 1 221 ? 22.513 -7.124 -41.586 1.00 80.25 221 PRO A C 1
ATOM 1794 O O . PRO A 1 221 ? 22.190 -8.253 -41.229 1.00 80.25 221 PRO A O 1
ATOM 1797 N N . ASP A 1 222 ? 23.743 -6.816 -42.004 1.00 80.81 222 ASP A N 1
ATOM 1798 C CA . ASP A 1 222 ? 24.790 -7.814 -42.244 1.00 80.81 222 ASP A CA 1
ATOM 1799 C C . ASP A 1 222 ? 25.601 -8.158 -40.979 1.00 80.81 222 ASP A C 1
ATOM 1801 O O . ASP A 1 222 ? 26.368 -9.119 -40.973 1.00 80.81 222 ASP A O 1
ATOM 1805 N N . ASP A 1 223 ? 25.447 -7.395 -39.887 1.00 86.62 223 ASP A N 1
ATOM 1806 C CA . ASP A 1 223 ? 26.166 -7.626 -38.624 1.00 86.62 223 ASP A CA 1
ATOM 1807 C C . ASP A 1 223 ? 25.366 -8.534 -37.676 1.00 86.62 223 ASP A C 1
ATOM 1809 O O . ASP A 1 223 ? 24.918 -8.144 -36.587 1.00 86.62 223 ASP A O 1
ATOM 1813 N N . THR A 1 224 ? 25.139 -9.762 -38.137 1.00 87.56 224 THR A N 1
ATOM 1814 C CA . THR A 1 224 ? 24.363 -10.786 -37.434 1.00 87.56 224 THR A CA 1
ATOM 1815 C C . THR A 1 224 ? 25.166 -11.446 -36.309 1.00 87.56 224 THR A C 1
ATOM 1817 O O . THR A 1 224 ? 26.399 -11.481 -36.310 1.00 87.56 224 THR A O 1
ATOM 1820 N N . ILE A 1 225 ? 24.471 -11.974 -35.296 1.00 85.69 225 ILE A N 1
ATOM 1821 C CA . ILE A 1 225 ? 25.121 -12.696 -34.185 1.00 85.69 225 ILE A CA 1
ATOM 1822 C C . ILE A 1 225 ? 25.637 -14.080 -34.602 1.00 85.69 225 ILE A C 1
ATOM 1824 O O . ILE A 1 225 ? 26.549 -14.613 -33.971 1.00 85.69 225 ILE A O 1
ATOM 1828 N N . LEU A 1 226 ? 25.044 -14.657 -35.650 1.00 84.19 226 LEU A N 1
ATOM 1829 C CA . LEU A 1 226 ? 25.387 -15.942 -36.253 1.00 84.19 226 LEU A CA 1
ATOM 1830 C C . LEU A 1 226 ? 25.140 -15.866 -37.769 1.00 84.19 226 LEU A C 1
ATOM 1832 O O . LEU A 1 226 ? 24.217 -15.160 -38.176 1.00 84.19 226 LEU A O 1
ATOM 1836 N N . PRO A 1 227 ? 25.881 -16.629 -38.596 1.00 79.31 227 PRO A N 1
ATOM 1837 C CA . PRO A 1 227 ? 25.742 -16.590 -40.056 1.00 79.31 227 PRO A CA 1
ATOM 1838 C C . PRO A 1 227 ? 24.308 -16.786 -40.583 1.00 79.31 227 PRO A C 1
ATOM 1840 O O . PRO A 1 227 ? 23.932 -16.126 -41.541 1.00 79.31 227 PRO A O 1
ATOM 1843 N N . ASP A 1 228 ? 23.496 -17.620 -39.920 1.00 81.12 228 ASP A N 1
ATOM 1844 C CA . ASP A 1 228 ? 22.116 -17.945 -40.334 1.00 81.12 228 ASP A CA 1
ATOM 1845 C C . ASP A 1 228 ? 21.030 -17.243 -39.487 1.00 81.12 228 ASP A C 1
ATOM 1847 O O . ASP A 1 228 ? 19.869 -17.656 -39.475 1.00 81.12 228 ASP A O 1
ATOM 1851 N N . SER A 1 229 ? 21.403 -16.221 -38.714 1.00 82.81 229 SER A N 1
ATOM 1852 C CA . SER A 1 229 ? 20.506 -15.493 -37.807 1.00 82.81 229 SER A CA 1
ATOM 1853 C C . SER A 1 229 ? 20.088 -14.154 -38.408 1.00 82.81 229 SER A C 1
ATOM 1855 O O . SER A 1 229 ? 20.923 -13.431 -38.938 1.00 82.81 229 SER A O 1
ATOM 1857 N N . LEU A 1 230 ? 18.823 -13.764 -38.237 1.00 84.62 230 LEU A N 1
ATOM 1858 C CA . LEU A 1 230 ? 18.351 -12.402 -38.526 1.00 84.62 230 LEU A CA 1
ATOM 1859 C C . LEU A 1 230 ? 18.533 -11.447 -37.341 1.00 84.62 230 LEU A C 1
ATOM 1861 O O . LEU A 1 230 ? 18.283 -10.242 -37.452 1.00 84.62 230 LEU A O 1
ATOM 1865 N N . VAL A 1 231 ? 18.910 -11.971 -36.178 1.00 87.75 231 VAL A N 1
ATOM 1866 C CA . VAL A 1 231 ? 19.270 -11.159 -35.017 1.00 87.75 231 VAL A CA 1
ATOM 1867 C C . VAL A 1 231 ? 20.650 -10.545 -35.245 1.00 87.75 231 VAL A C 1
ATOM 1869 O O . VAL A 1 231 ? 21.639 -11.250 -35.461 1.00 87.75 231 VAL A O 1
ATOM 1872 N N . THR A 1 232 ? 20.707 -9.219 -35.185 1.00 89.31 232 THR A N 1
ATOM 1873 C CA . THR A 1 232 ? 21.932 -8.420 -35.294 1.00 89.31 232 THR A CA 1
ATOM 1874 C C . THR A 1 232 ? 22.521 -8.119 -33.923 1.00 89.31 232 THR A C 1
ATOM 1876 O O . THR A 1 232 ? 21.816 -8.161 -32.911 1.00 89.31 232 THR A O 1
ATOM 1879 N N . LYS A 1 233 ? 23.808 -7.762 -33.862 1.00 87.94 233 LYS A N 1
ATOM 1880 C CA . LYS A 1 233 ? 24.422 -7.284 -32.607 1.00 87.94 233 LYS A CA 1
ATOM 1881 C C . LYS A 1 233 ? 23.706 -6.046 -32.059 1.00 87.94 233 LYS A C 1
ATOM 1883 O O . LYS A 1 233 ? 23.481 -5.946 -30.858 1.00 87.94 233 LYS A O 1
ATOM 1888 N N . VAL A 1 234 ? 23.244 -5.173 -32.956 1.00 89.12 234 VAL A N 1
ATOM 1889 C CA . VAL A 1 234 ? 22.427 -3.995 -32.628 1.00 89.12 234 VAL A CA 1
ATOM 1890 C C . VAL A 1 234 ? 21.103 -4.385 -31.957 1.00 89.12 234 VAL A C 1
ATOM 1892 O O . VAL A 1 234 ? 20.699 -3.738 -30.991 1.00 89.12 234 VAL A O 1
ATOM 1895 N N . ASP A 1 235 ? 20.439 -5.455 -32.413 1.00 87.69 235 ASP A N 1
ATOM 1896 C CA . ASP A 1 235 ? 19.222 -5.958 -31.758 1.00 87.69 235 ASP A CA 1
ATOM 1897 C C . ASP A 1 235 ? 19.516 -6.467 -30.338 1.00 87.69 235 ASP A C 1
ATOM 1899 O O . ASP A 1 235 ? 18.722 -6.237 -29.424 1.00 87.69 235 ASP A O 1
ATOM 1903 N N . VAL A 1 236 ? 20.662 -7.129 -30.137 1.00 88.94 236 VAL A N 1
ATOM 1904 C CA . VAL A 1 236 ? 21.098 -7.592 -28.811 1.00 88.94 236 VAL A CA 1
ATOM 1905 C C . VAL A 1 236 ? 21.306 -6.421 -27.863 1.00 88.94 236 VAL A C 1
ATOM 1907 O O . VAL A 1 236 ? 20.709 -6.398 -26.783 1.00 88.94 236 VAL A O 1
ATOM 1910 N N . ASP A 1 237 ? 22.090 -5.432 -28.281 1.00 88.69 237 ASP A N 1
ATOM 1911 C CA . ASP A 1 237 ? 22.390 -4.258 -27.463 1.00 88.69 237 ASP A CA 1
ATOM 1912 C C . ASP A 1 237 ? 21.115 -3.485 -27.114 1.00 88.69 237 ASP A C 1
ATOM 1914 O O . ASP A 1 237 ? 20.896 -3.137 -25.951 1.00 88.69 237 ASP A O 1
ATOM 1918 N N . LYS A 1 238 ? 20.218 -3.299 -28.091 1.00 90.69 238 LYS A N 1
ATOM 1919 C CA . LYS A 1 238 ? 18.928 -2.628 -27.895 1.00 90.69 238 LYS A CA 1
ATOM 1920 C C . LYS A 1 238 ? 18.060 -3.317 -26.843 1.00 90.69 238 LYS A C 1
ATOM 1922 O O . LYS A 1 238 ? 17.442 -2.648 -26.011 1.00 90.69 238 LYS A O 1
ATOM 1927 N N . GLU A 1 239 ? 17.982 -4.643 -26.874 1.00 90.44 239 GLU A N 1
ATOM 1928 C CA . GLU A 1 239 ? 17.133 -5.401 -25.954 1.00 90.44 239 GLU A CA 1
ATOM 1929 C C . GLU A 1 239 ? 17.743 -5.526 -24.546 1.00 90.44 239 GLU A C 1
ATOM 1931 O O . GLU A 1 239 ? 17.012 -5.467 -23.550 1.00 90.44 239 GLU A O 1
ATOM 1936 N N . LEU A 1 240 ? 19.073 -5.615 -24.431 1.00 89.69 240 LEU A N 1
ATOM 1937 C CA . LEU A 1 240 ? 19.777 -5.569 -23.142 1.00 89.69 240 LEU A CA 1
ATOM 1938 C C . LEU A 1 240 ? 19.606 -4.211 -22.452 1.00 89.69 240 LEU A C 1
ATOM 1940 O O . LEU A 1 240 ? 19.252 -4.152 -21.271 1.00 89.69 240 LEU A O 1
ATOM 1944 N N . GLU A 1 241 ? 19.780 -3.132 -23.209 1.00 89.25 241 GLU A N 1
ATOM 1945 C CA . GLU A 1 241 ? 19.566 -1.752 -22.775 1.00 89.25 241 GLU A CA 1
ATOM 1946 C C . GLU A 1 241 ? 18.126 -1.538 -22.275 1.00 89.25 241 GLU A C 1
ATOM 1948 O O . GLU A 1 241 ? 17.882 -0.961 -21.210 1.00 89.25 241 GLU A O 1
ATOM 1953 N N . ARG A 1 242 ? 17.143 -2.061 -23.015 1.00 90.44 242 ARG A N 1
ATOM 1954 C CA . ARG A 1 242 ? 15.727 -2.007 -22.635 1.00 90.44 242 ARG A CA 1
ATOM 1955 C C . ARG A 1 242 ? 15.460 -2.742 -21.321 1.00 90.44 242 ARG A C 1
ATOM 1957 O O . ARG A 1 242 ? 14.748 -2.215 -20.463 1.00 90.44 242 ARG A O 1
ATOM 1964 N N . LEU A 1 243 ? 16.039 -3.929 -21.138 1.00 91.56 243 LEU A N 1
ATOM 1965 C CA . LEU A 1 243 ? 15.909 -4.702 -19.904 1.00 91.56 243 LEU A CA 1
ATOM 1966 C C . LEU A 1 243 ? 16.540 -3.982 -18.704 1.00 91.56 243 LEU A C 1
ATOM 1968 O O . LEU A 1 243 ? 15.949 -3.972 -17.622 1.00 91.56 243 LEU A O 1
ATOM 1972 N N . GLU A 1 244 ? 17.710 -3.368 -18.878 1.00 90.00 244 GLU A N 1
ATOM 1973 C CA . GLU A 1 244 ? 18.369 -2.590 -17.825 1.00 90.00 244 GLU A CA 1
ATOM 1974 C C . GLU A 1 244 ? 17.495 -1.416 -17.361 1.00 90.00 244 GLU A C 1
ATOM 1976 O O . GLU A 1 244 ? 17.223 -1.274 -16.164 1.00 90.00 244 GLU A O 1
ATOM 1981 N N . ASN A 1 245 ? 16.953 -0.645 -18.306 1.00 90.62 245 ASN A N 1
ATOM 1982 C CA . ASN A 1 245 ? 16.055 0.476 -18.020 1.00 90.62 245 ASN A CA 1
ATOM 1983 C C . ASN A 1 245 ? 14.806 0.022 -17.241 1.00 90.62 245 ASN A C 1
ATOM 1985 O O . ASN A 1 245 ? 14.379 0.667 -16.279 1.00 90.62 245 ASN A O 1
ATOM 1989 N N . ILE A 1 246 ? 14.245 -1.136 -17.599 1.00 90.38 246 ILE A N 1
ATOM 1990 C CA . ILE A 1 246 ? 13.082 -1.717 -16.915 1.00 90.38 246 ILE A CA 1
ATOM 1991 C C . ILE A 1 246 ? 13.434 -2.185 -15.499 1.00 90.38 246 ILE A C 1
ATOM 1993 O O . ILE A 1 246 ? 12.623 -2.009 -14.588 1.00 90.38 246 ILE A O 1
ATOM 1997 N N . ARG A 1 247 ? 14.638 -2.727 -15.268 1.00 89.69 247 ARG A N 1
ATOM 1998 C CA . ARG A 1 247 ? 15.105 -3.084 -13.916 1.00 89.69 247 ARG A CA 1
ATOM 1999 C C . ARG A 1 247 ? 15.193 -1.857 -13.013 1.00 89.69 247 ARG A C 1
ATOM 2001 O O . ARG A 1 247 ? 14.755 -1.925 -11.864 1.00 89.69 247 ARG A O 1
ATOM 2008 N N . ILE A 1 248 ? 15.692 -0.738 -13.540 1.00 88.44 248 ILE A N 1
ATOM 2009 C CA . ILE A 1 248 ? 15.762 0.529 -12.803 1.00 88.44 248 ILE A CA 1
ATOM 2010 C C . ILE A 1 248 ? 14.349 1.012 -12.445 1.00 88.44 248 ILE A C 1
ATOM 2012 O O . ILE A 1 248 ? 14.060 1.247 -11.271 1.00 88.44 248 ILE A O 1
ATOM 2016 N N . LEU A 1 249 ? 13.427 1.054 -13.410 1.00 88.50 249 LEU A N 1
ATOM 2017 C CA . LEU A 1 249 ? 12.032 1.438 -13.160 1.00 88.50 249 LEU A CA 1
ATOM 2018 C C . LEU A 1 249 ? 11.334 0.511 -12.148 1.00 88.50 249 LEU A C 1
ATOM 2020 O O . LEU A 1 249 ? 10.659 0.989 -11.235 1.00 88.50 249 LEU A O 1
ATOM 2024 N N . LYS A 1 250 ? 11.543 -0.807 -12.247 1.00 87.81 250 LYS A N 1
ATOM 2025 C CA . LYS A 1 250 ? 10.982 -1.787 -11.306 1.00 87.81 250 LYS A CA 1
ATOM 2026 C C . LYS A 1 250 ? 11.486 -1.556 -9.879 1.00 87.81 250 LYS A C 1
ATOM 2028 O O . LYS A 1 250 ? 10.686 -1.592 -8.950 1.00 87.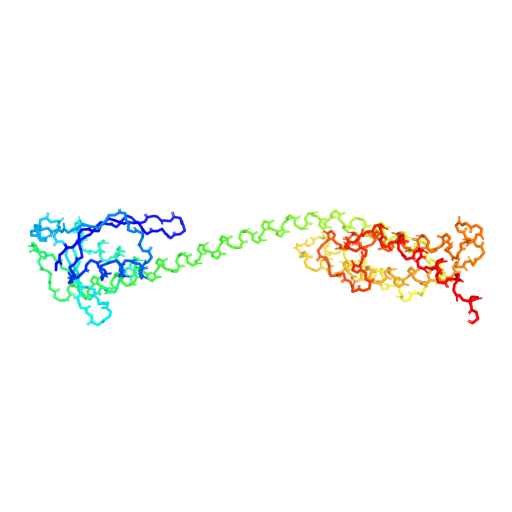81 250 LYS A O 1
ATOM 2033 N N . SER A 1 251 ? 12.778 -1.261 -9.704 1.00 84.56 251 SER A N 1
ATOM 2034 C CA . SER A 1 251 ? 13.355 -0.964 -8.381 1.00 84.56 251 SER A CA 1
ATOM 2035 C C . SER A 1 251 ? 12.808 0.313 -7.729 1.00 84.56 251 SER A C 1
ATOM 2037 O O . SER A 1 251 ? 12.823 0.424 -6.507 1.00 84.56 251 SER A O 1
ATOM 2039 N N . LEU A 1 252 ? 12.265 1.241 -8.523 1.00 82.06 252 LEU A N 1
ATOM 2040 C CA . LEU A 1 252 ? 11.599 2.461 -8.051 1.00 82.06 252 LEU A CA 1
ATOM 2041 C C . LEU A 1 252 ? 10.100 2.279 -7.771 1.00 82.06 252 LEU A C 1
ATOM 2043 O O . LEU A 1 252 ? 9.435 3.241 -7.389 1.00 82.06 252 LEU A O 1
ATOM 2047 N N . GLY A 1 253 ? 9.530 1.097 -8.030 1.00 81.81 253 GLY A N 1
ATOM 2048 C CA . GLY A 1 253 ? 8.074 0.921 -8.031 1.00 81.81 253 GLY A CA 1
ATOM 2049 C C . GLY A 1 253 ? 7.380 1.802 -9.079 1.00 81.81 253 GLY A C 1
ATOM 2050 O O . GLY A 1 253 ? 6.247 2.243 -8.882 1.00 81.81 253 GLY A O 1
ATOM 2051 N N . ALA A 1 254 ? 8.081 2.124 -10.169 1.00 83.94 254 ALA A N 1
ATOM 2052 C CA . ALA A 1 254 ? 7.549 2.932 -11.251 1.00 83.94 254 ALA A CA 1
ATOM 2053 C C . ALA A 1 254 ? 6.555 2.141 -12.113 1.00 83.94 254 ALA A C 1
ATOM 2055 O O . ALA A 1 254 ? 6.609 0.913 -12.203 1.00 83.94 254 ALA A O 1
ATOM 2056 N N . LYS A 1 255 ? 5.657 2.857 -12.797 1.00 84.62 255 LYS A N 1
ATOM 2057 C CA . LYS A 1 255 ? 4.721 2.238 -13.740 1.00 84.62 255 LYS A CA 1
ATOM 2058 C C . LYS A 1 255 ? 5.475 1.770 -14.983 1.00 84.62 255 LYS A C 1
ATOM 2060 O O . LYS A 1 255 ? 6.092 2.571 -15.682 1.00 84.62 255 LYS A O 1
ATOM 2065 N N . ILE A 1 256 ? 5.388 0.475 -15.270 1.00 85.50 256 ILE A N 1
ATOM 2066 C CA . ILE A 1 2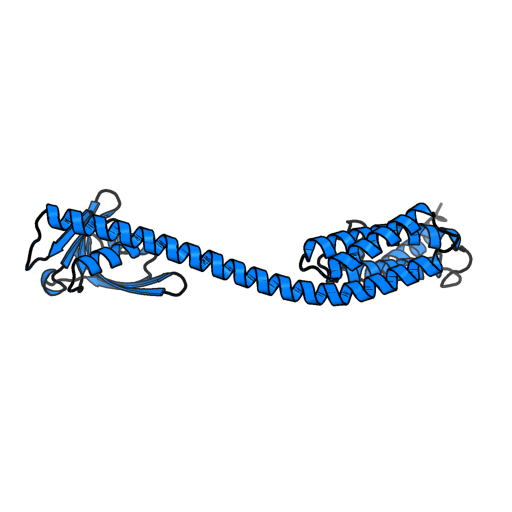56 ? 5.970 -0.142 -16.465 1.00 85.50 256 ILE A CA 1
ATOM 2067 C C . ILE A 1 256 ? 4.877 -0.228 -17.532 1.00 85.50 256 ILE A C 1
ATOM 2069 O O . ILE A 1 256 ? 3.748 -0.623 -17.247 1.00 85.50 256 ILE A O 1
ATOM 2073 N N . SER A 1 257 ? 5.199 0.182 -18.758 1.00 83.06 257 SER A N 1
ATOM 2074 C CA . SER A 1 257 ? 4.264 0.114 -19.882 1.00 83.06 257 SER A CA 1
ATOM 2075 C C . SER A 1 257 ? 3.943 -1.336 -20.252 1.00 83.06 257 SER A C 1
ATOM 2077 O O . SER A 1 257 ? 4.772 -2.225 -20.073 1.00 83.06 257 SER A O 1
ATOM 2079 N N . ILE A 1 258 ? 2.756 -1.572 -20.819 1.00 83.75 258 ILE A N 1
ATOM 2080 C CA . ILE A 1 258 ? 2.297 -2.918 -21.211 1.00 83.75 258 ILE A CA 1
ATOM 2081 C C . ILE A 1 258 ? 3.303 -3.585 -22.162 1.00 83.75 258 ILE A C 1
ATOM 2083 O O . ILE A 1 258 ? 3.700 -4.721 -21.938 1.00 83.75 258 ILE A O 1
ATOM 2087 N N . LYS A 1 259 ? 3.836 -2.833 -23.139 1.00 83.00 259 LYS A N 1
ATOM 2088 C CA . LYS A 1 259 ? 4.884 -3.297 -24.075 1.00 83.00 259 LYS A CA 1
ATOM 2089 C C . LYS A 1 259 ? 6.173 -3.802 -23.403 1.00 83.00 259 LYS A C 1
ATOM 2091 O O . LYS A 1 259 ? 6.988 -4.447 -24.051 1.00 83.00 259 LYS A O 1
ATOM 2096 N N . ASN A 1 260 ? 6.380 -3.457 -22.134 1.00 86.25 260 ASN A N 1
ATOM 2097 C CA . ASN A 1 260 ? 7.581 -3.740 -21.358 1.00 86.25 260 ASN A CA 1
ATOM 2098 C C . ASN A 1 260 ? 7.309 -4.691 -20.174 1.00 86.25 260 ASN A C 1
ATOM 2100 O O . ASN A 1 260 ? 8.235 -5.001 -19.421 1.00 86.25 260 ASN A O 1
ATOM 2104 N N . GLN A 1 261 ? 6.067 -5.159 -19.992 1.00 85.75 261 GLN A N 1
ATOM 2105 C CA . GLN A 1 261 ? 5.700 -6.037 -18.876 1.00 85.75 261 GLN A CA 1
ATOM 2106 C C . GLN A 1 261 ? 6.430 -7.379 -18.927 1.00 85.75 261 GLN A C 1
ATOM 2108 O O . GLN A 1 261 ? 6.897 -7.840 -17.887 1.00 85.75 261 GLN A O 1
ATOM 2113 N N . ASP A 1 262 ? 6.621 -7.953 -20.113 1.00 86.38 262 ASP A N 1
ATOM 2114 C CA . ASP A 1 262 ? 7.298 -9.246 -20.258 1.00 86.38 262 ASP A CA 1
ATOM 2115 C C . ASP A 1 262 ? 8.739 -9.199 -19.737 1.00 86.38 262 ASP A C 1
ATOM 2117 O O . ASP A 1 262 ? 9.173 -10.098 -19.027 1.00 86.38 262 ASP A O 1
ATOM 2121 N N . TYR A 1 263 ? 9.465 -8.104 -19.968 1.00 88.38 263 TYR A N 1
ATOM 2122 C CA . TYR A 1 263 ? 10.806 -7.906 -19.403 1.00 88.38 263 TYR A CA 1
ATOM 2123 C C . TYR A 1 263 ? 10.775 -7.733 -17.883 1.00 88.38 263 TYR A C 1
ATOM 2125 O O . TYR A 1 263 ? 11.700 -8.148 -17.187 1.00 88.38 263 TYR A O 1
ATOM 2133 N N . ALA A 1 264 ? 9.724 -7.108 -17.348 1.00 86.44 264 ALA A N 1
ATOM 2134 C CA . ALA A 1 264 ? 9.574 -6.912 -15.912 1.00 86.44 264 ALA A CA 1
ATOM 2135 C C . ALA A 1 264 ? 9.263 -8.223 -15.176 1.00 86.44 264 ALA A C 1
ATOM 2137 O O . ALA A 1 264 ? 9.672 -8.384 -14.020 1.00 86.44 264 ALA A O 1
ATOM 2138 N N . ILE A 1 265 ? 8.534 -9.132 -15.830 1.00 86.75 265 ILE A N 1
ATOM 2139 C CA . ILE A 1 265 ? 8.092 -10.420 -15.285 1.00 86.75 265 ILE A CA 1
ATOM 2140 C C . ILE A 1 265 ? 9.150 -11.498 -15.530 1.00 86.75 265 ILE A C 1
ATOM 2142 O O . ILE A 1 265 ? 9.604 -12.136 -14.584 1.00 86.75 265 ILE A O 1
ATOM 2146 N N . LEU A 1 266 ? 9.554 -11.679 -16.787 1.00 88.06 266 LEU A N 1
ATOM 2147 C CA . LEU A 1 266 ? 10.395 -12.787 -17.237 1.00 88.06 266 LEU A CA 1
ATOM 2148 C C . LEU A 1 266 ? 11.884 -12.430 -17.248 1.00 88.06 266 LEU A C 1
ATOM 2150 O O . LEU A 1 266 ? 12.714 -13.316 -17.087 1.00 88.06 266 LEU A O 1
ATOM 2154 N N . GLY A 1 267 ? 12.248 -11.155 -17.413 1.00 89.50 267 GLY A N 1
ATOM 2155 C CA . GLY A 1 267 ? 13.645 -10.721 -17.452 1.00 89.50 267 GLY A CA 1
ATOM 2156 C C . GLY A 1 267 ? 14.376 -11.174 -18.719 1.00 89.50 267 GLY A C 1
ATOM 2157 O O . GLY A 1 267 ? 13.875 -11.010 -19.827 1.00 89.50 267 GLY A O 1
ATOM 2158 N N . THR A 1 268 ? 15.576 -11.736 -18.563 1.00 90.00 268 THR A N 1
ATOM 2159 C CA . THR A 1 268 ? 16.418 -12.203 -19.680 1.00 90.00 268 THR A CA 1
ATOM 2160 C C . THR A 1 268 ? 15.723 -13.237 -20.590 1.00 90.00 268 THR A C 1
ATOM 2162 O O . THR A 1 268 ? 15.847 -13.107 -21.806 1.00 90.00 268 THR A O 1
ATOM 2165 N N . PRO A 1 269 ? 14.934 -14.205 -20.077 1.00 92.06 269 PRO A N 1
ATOM 2166 C CA . PRO A 1 269 ? 14.076 -15.062 -20.900 1.00 92.06 269 PRO A CA 1
ATOM 2167 C C . PRO A 1 269 ? 13.212 -14.346 -21.953 1.00 92.06 269 PRO A C 1
ATOM 2169 O O . PRO A 1 269 ? 13.041 -14.886 -23.044 1.00 92.06 269 PRO A O 1
ATOM 2172 N N . ALA A 1 270 ? 12.712 -13.132 -21.684 1.00 88.75 270 ALA A N 1
ATOM 2173 C CA . ALA A 1 270 ? 11.927 -12.376 -22.669 1.00 88.75 270 ALA A CA 1
ATOM 2174 C C . ALA A 1 270 ? 12.756 -11.992 -23.908 1.00 88.75 270 ALA A C 1
ATOM 2176 O O . ALA A 1 270 ? 12.243 -11.994 -25.025 1.00 88.75 270 ALA A O 1
ATOM 2177 N N . ILE A 1 271 ? 14.047 -11.703 -23.714 1.00 89.25 271 ILE A N 1
ATOM 2178 C CA . ILE A 1 271 ? 14.981 -11.375 -24.796 1.00 89.25 271 ILE A CA 1
ATOM 2179 C C . ILE A 1 271 ? 15.220 -12.611 -25.670 1.00 89.25 271 ILE A C 1
ATOM 2181 O O . ILE A 1 271 ? 15.075 -12.542 -26.889 1.00 89.25 271 ILE A O 1
ATOM 2185 N N . PHE A 1 272 ? 15.511 -13.761 -25.050 1.00 87.94 272 PHE A N 1
ATOM 2186 C CA . PHE A 1 272 ? 15.702 -15.018 -25.780 1.00 87.94 272 PHE A CA 1
ATOM 2187 C C . PHE A 1 272 ? 14.470 -15.391 -26.603 1.00 87.94 272 PHE A C 1
ATOM 2189 O O . PHE A 1 272 ? 14.600 -15.757 -27.767 1.00 87.94 272 PHE A O 1
ATOM 2196 N N . TRP A 1 273 ? 13.276 -15.253 -26.022 1.00 86.94 273 TRP A N 1
ATOM 2197 C CA . TRP A 1 273 ? 12.027 -15.515 -26.729 1.00 86.94 273 TRP A CA 1
ATOM 2198 C C . TRP A 1 273 ? 11.862 -14.624 -27.965 1.00 86.94 273 TRP A C 1
ATOM 2200 O O . TRP A 1 273 ? 11.530 -15.123 -29.037 1.00 86.94 273 TRP A O 1
ATOM 2210 N N . LYS A 1 274 ? 12.157 -13.323 -27.853 1.00 87.00 274 LYS A N 1
ATOM 2211 C CA . LYS A 1 274 ? 12.101 -12.397 -28.993 1.00 87.00 274 LYS A CA 1
ATOM 2212 C C . LYS A 1 274 ? 13.076 -12.758 -30.111 1.00 87.00 274 LYS A C 1
ATOM 2214 O O . LYS A 1 274 ? 12.702 -12.700 -31.280 1.00 87.00 274 LYS A O 1
ATOM 2219 N N . PHE A 1 275 ? 14.305 -13.131 -29.767 1.00 90.31 275 PHE A N 1
ATOM 2220 C CA . PHE A 1 275 ? 15.310 -13.539 -30.753 1.00 90.31 275 PHE A CA 1
ATOM 2221 C C . PHE A 1 275 ? 14.922 -14.839 -31.446 1.00 90.31 275 PHE A C 1
ATOM 2223 O O . PHE A 1 275 ? 14.923 -14.896 -32.673 1.00 90.31 275 PHE A O 1
ATOM 2230 N N . LEU A 1 276 ? 14.452 -15.825 -30.678 1.00 87.06 276 LEU A N 1
ATOM 2231 C CA . LEU A 1 276 ? 13.908 -17.061 -31.232 1.00 87.06 276 LEU A CA 1
ATOM 2232 C C . LEU A 1 276 ? 12.725 -16.791 -32.163 1.00 87.06 276 LEU A C 1
ATOM 2234 O O . LEU A 1 276 ? 12.666 -17.384 -33.229 1.00 87.06 276 LEU A O 1
ATOM 2238 N N . GLN A 1 277 ? 11.805 -15.888 -31.813 1.00 86.50 277 GLN A N 1
ATOM 2239 C CA . GLN A 1 277 ? 10.701 -15.516 -32.702 1.00 86.50 277 GLN A CA 1
ATOM 2240 C C . GLN A 1 277 ? 11.192 -14.878 -34.005 1.00 86.50 277 GLN A C 1
ATOM 2242 O O . GLN A 1 277 ? 10.681 -15.223 -35.068 1.00 86.50 277 GLN A O 1
ATOM 2247 N N . LYS A 1 278 ? 12.179 -13.975 -33.938 1.00 85.06 278 LYS A N 1
ATOM 2248 C CA . LYS A 1 278 ? 12.741 -13.302 -35.119 1.00 85.06 278 LYS A CA 1
ATOM 2249 C C . LYS A 1 278 ? 13.395 -14.301 -36.082 1.00 85.06 278 LYS A C 1
ATOM 2251 O O . LYS A 1 278 ? 13.112 -14.252 -37.277 1.00 85.06 278 LYS A O 1
ATOM 2256 N N . ASP A 1 279 ? 14.182 -15.239 -35.557 1.00 83.81 279 ASP A N 1
ATOM 2257 C CA . ASP A 1 279 ? 14.838 -16.292 -36.347 1.00 83.81 279 ASP A CA 1
ATOM 2258 C C . ASP A 1 279 ? 13.898 -17.433 -36.755 1.00 83.81 279 ASP A C 1
ATOM 2260 O O . ASP A 1 279 ? 14.142 -18.130 -37.736 1.00 83.81 279 ASP A O 1
ATOM 2264 N N . PHE A 1 280 ? 12.827 -17.681 -35.999 1.00 82.62 280 PHE A N 1
ATOM 2265 C CA . PHE A 1 280 ? 11.846 -18.703 -36.349 1.00 82.62 280 PHE A CA 1
ATOM 2266 C C . PHE A 1 280 ? 10.945 -18.213 -37.476 1.00 82.62 280 PHE A C 1
ATOM 2268 O O . PHE A 1 280 ? 10.769 -18.933 -38.448 1.00 82.62 280 PHE A O 1
ATOM 2275 N N . LEU A 1 281 ? 10.421 -16.985 -37.388 1.00 70.94 281 LEU A N 1
ATOM 2276 C CA . LEU A 1 281 ? 9.542 -16.410 -38.410 1.00 70.94 281 LEU A CA 1
ATOM 2277 C C . LEU A 1 281 ? 10.221 -16.327 -39.780 1.00 70.94 281 LEU A C 1
ATOM 2279 O O . LEU A 1 281 ? 9.559 -16.566 -40.785 1.00 70.94 281 LEU A O 1
ATOM 2283 N N . SER A 1 282 ? 11.529 -16.066 -39.833 1.00 68.38 282 SER A N 1
ATOM 2284 C CA . SER A 1 282 ? 12.275 -16.031 -41.094 1.00 68.38 282 SER A CA 1
ATOM 2285 C C . SER A 1 282 ? 12.272 -17.364 -41.836 1.00 68.38 282 SER A C 1
ATOM 2287 O O . SER A 1 282 ? 12.176 -17.379 -43.058 1.00 68.38 282 SER A O 1
ATOM 2289 N N . LYS A 1 283 ? 12.254 -18.487 -41.108 1.00 66.31 283 LYS A N 1
ATOM 2290 C CA . LYS A 1 283 ? 12.173 -19.838 -41.685 1.00 66.31 283 LYS A CA 1
ATOM 2291 C C . LYS A 1 283 ? 10.809 -20.169 -42.297 1.00 66.31 283 LYS A C 1
ATOM 2293 O O . LYS A 1 283 ? 10.697 -21.193 -42.964 1.00 66.31 283 LYS A O 1
ATOM 2298 N N . PHE A 1 284 ? 9.789 -19.334 -42.078 1.00 63.91 284 PHE A N 1
ATOM 2299 C CA . PHE A 1 284 ? 8.452 -19.495 -42.661 1.00 63.91 284 PHE A CA 1
ATOM 2300 C C . PHE A 1 284 ? 8.127 -18.469 -43.754 1.00 63.91 284 PHE A C 1
ATOM 2302 O O . PHE A 1 284 ? 7.082 -18.596 -44.382 1.00 63.91 284 PHE A O 1
ATOM 2309 N N . ILE A 1 285 ? 8.994 -17.480 -44.007 1.00 59.06 285 ILE A N 1
ATOM 2310 C CA . ILE A 1 285 ? 8.794 -16.502 -45.094 1.00 59.06 285 ILE A CA 1
ATOM 2311 C C . ILE A 1 285 ? 9.009 -17.155 -46.476 1.00 59.06 285 ILE A C 1
ATOM 2313 O O . ILE A 1 285 ? 8.409 -16.712 -47.450 1.00 59.06 285 ILE A O 1
ATOM 2317 N N . ASP A 1 286 ? 9.771 -18.253 -46.537 1.00 52.47 286 ASP A N 1
ATOM 2318 C CA . ASP A 1 286 ? 10.067 -19.012 -47.764 1.00 52.47 286 ASP A CA 1
ATOM 2319 C C . ASP A 1 286 ? 9.195 -20.273 -47.960 1.00 52.47 286 ASP A C 1
ATOM 2321 O O . ASP A 1 286 ? 9.489 -21.111 -48.817 1.00 52.47 286 ASP A O 1
ATOM 2325 N N . LEU A 1 287 ? 8.128 -20.452 -47.172 1.00 47.03 287 LEU A N 1
ATOM 2326 C CA . LEU A 1 287 ? 7.156 -21.526 -47.410 1.00 47.03 287 LEU A CA 1
ATOM 2327 C C . LEU A 1 287 ? 6.086 -21.037 -48.409 1.00 47.03 287 LEU A C 1
ATOM 2329 O O . LEU A 1 287 ? 5.491 -19.989 -48.157 1.00 47.03 287 LEU A O 1
ATOM 2333 N N . PRO A 1 288 ? 5.861 -21.751 -49.531 1.00 49.88 288 PRO A N 1
ATOM 2334 C CA . PRO A 1 288 ? 4.898 -21.361 -50.563 1.00 49.88 288 PRO A CA 1
ATOM 2335 C C . PRO A 1 288 ? 3.444 -21.344 -50.077 1.00 49.88 288 PRO A C 1
ATOM 2337 O O . PRO A 1 288 ? 3.098 -22.141 -49.172 1.00 49.88 288 PRO A O 1
#

Secondary structure (DSSP, 8-state):
-EEEEEEEEEETTEEEEEEEEEE-S-HHHHHHHHHHTTPEEEEEEE--S-GGGT-SEEEEEEETTEEEEEEE--S-HHHHHHHHHHHT--EEEEEESSSPPPHHHHHHHHHHHHHHHHHHHHHHHHHHHHHHHHHHHHHHHHHHHHHHHHHHHHHHHHHHHHHHTTTTS-HHHHHHHHHHHHHHHHHTTSS-HHHHHHHHHHHHHHHHHHHHHHHHHH--TT-BSSTT-S-BHHHHHHHHHHHHHHHHHHHTTPPPPGGGHHHHHHSHHHHHHHHHHHHHHHHHHT--

Radius of gyration: 36.22 Å; chains: 1; bounding box: 64×41×101 Å

=== Feature glossary ===
Key to the feature types in this record:

Secondary structure (8-state, DSSP). Secondary structure is the local, repeating backbone conformation. DSSP classifies it into eight states by reading the hydrogen-bond network: three helix types (H, G, I), two β types (E, B), two non-regular types (T, S), and unstructured coil (-).

Backbone torsions (φ/ψ). Backbone dihedral angles. Every residue except chain termini has a φ (preceding-C → N → Cα → C) and a ψ (N → Cα → C → next-N). They are reported in degrees following the IUPAC sign convention. Secondary structure is essentially a statement about which (φ, ψ) basin each residue occupies.

Predicted aligned error. Predicted Aligned Error (PAE) is an AlphaFold confidence matrix: entry (i, j) is the expected error in the position of residue j, in ångströms, when the prediction is superimposed on the true structure at residue i. Low PAE within a block of residues means that block is internally rigid and well-predicted; high PAE between two blocks means their relative placement is uncertain even if each block individually is confident.

B-factor. B-factor (Debye–Waller factor) reflects atomic displacement in the crystal lattice. It is an experimental observable (units Å²), not a prediction; low values mean the atom is pinned down, high values mean it moves or is heterogeneous across the crystal.

Secondary structure (3-state, P-SEA). Three-state secondary structure (P-SEA) collapses the eight DSSP classes into helix (a), strand (b), and coil (c). P-SEA assign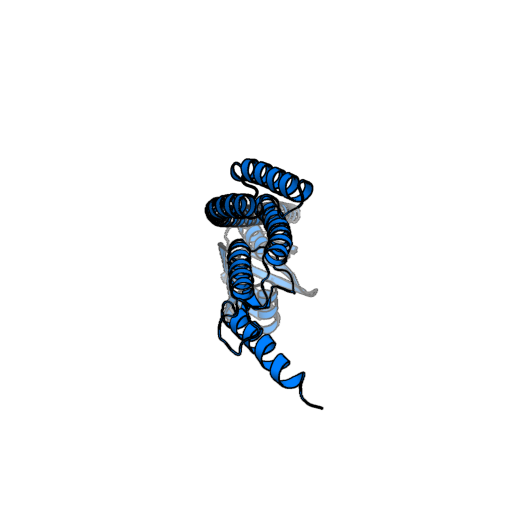s these from Cα geometry alone — distances and angles — without requiring backbone oxygens, so it works on any Cα trace.

Sequence. Primary structure: the covalent order of the twenty standard amino acids along the backbone. Two proteins with the same sequence will (almost always) fold to the same structure; two with 30% identity often share a fold but not the details.

pLDDT. pLDDT is the predicted lDDT-Cα score: AlphaFold's confidence that the local environment of each residue (all inter-atomic distances within 15 Å) is correctly placed. It is a per-residue number between 0 and 100, with higher meaning more reliable.

InterPro / GO / CATH / organism. Functional annotations link the protein to curated databases. InterPro entries identify conserved domains and families by matching the sequence against member-database signatures (Pfam, PROSITE, CDD, …). Gene Ontology (GO) terms describe molecular function, biological process, and cellular component in a controlled vocabulary. CATH places the structure in a hierarchical fold classification (Class/Architecture/Topology/Homologous-superfamily). The organism is the source species.

Contact-map, Ramachandran, and PAE plots. Three diagnostic plots accompany the record. The Cα contact map visualizes the tertiary structure as a 2D adjacency matrix (8 Å cutoff, sequence-local contacts suppressed). The Ramachandran plot shows the distribution of backbone (φ, ψ) torsions, with points in the α and β basins reflecting secondary structure content. The PAE plot shows AlphaFold's inter-residue confidence as a color matrix.

mmCIF coordinates. The mmCIF table is the protein's shape written out atom by atom. For each backbone N, Cα, C, and carbonyl O, it records an (x, y, z) coordinate triple in Å plus the residue type, chain letter, and residue number.

Radius of gyration, Cα contacts, bounding box. Three whole-structure scalars: the radius of gyration (RMS distance of Cα from centroid, in Å), the count of Cα–Cα contacts (pairs closer than 8 Å and separated by more than four residues in sequence — i.e. tertiary, not local, contacts), and the bounding-box dimensions. Together they distinguish compact globular folds from extended fibres or disordered chains.

Foldseek 3Di. The Foldseek 3Di string encodes local tertiary geometry as a 20-letter alphabet — one character per residue — derived from the relative positions of nearby Cα atoms. Unlike the amino-acid sequence, 3Di is a direct function of the 3D structure, so two proteins with the same fold have similar 3Di strings even at low sequence identity.

Rendered structure images. Six rendered views show the 3D structure from the faces of a cube — i.e. along ±x, ±y, ±z. Rendering representation is drawn randomly per protein from cartoon (secondary-structure ribbons), sticks (backbone bonds), or molecular surface; coloring is either N→C rainbow (blue at the N-terminus through red at the C-terminus) or one color per chain.

Nearest PDB structures. The Foldseek neighbor list gives the closest experimentally determined structures in the PDB, ranked by structural alignment. TM-score near 1 means near-identical fold; near 0.3 means only rough topology match. This is how one finds what a novel AlphaFold prediction most resembles in the solved-structure universe.

Solvent-accessible surface area. SASA measures how much of the protein is reachable by solvent. It is computed by rolling a water-sized probe over the atomic surface and summing the exposed area (Å²). Per-residue SASA distinguishes core (buried, low SASA) from surface (exposed, high SASA) residues; total SASA is a whole-molecule size measure.